Protein AF-0000000079076387 (afdb_homodimer)

Sequence (242 aa):
MEFYSLGIAVRSILLAYEWDQFALLYSNVQDKDMSCSAVRNDLQSVVNRYDDITINFVANIMEISLEYIKKVMRSVWARARIVVVCVPEDVKREFLLHVMDSGYLTDDFVYILADTDSTGFMEFYSLGIAVRSILLAYEWDQFALLYSNVQDKDMSCSAVRNDLQSVVNRYDDITINFVANIMEISLEYIKKVMRSVWARARIVVVCVPEDVKREFLLHVMDSGYLTDDFVYILADTDSTGF

Foldseek 3Di:
DPDDAPLVVVCVVCVVVVHAEEEEEEEPVVVPVCLRVLVVVSNVVSVVVDVRHDHFYYDHPHDQDLVVLLVRVVVRVVTHQEYEYYYDPVCVVSSVVSCVVSPNPDPSHHYDDDDSCRRVD/DPDDAPLVVVCVVCVVVVHAEEEEEEEPVVVPVCLRVLVVVSNVVSCVVDVRHDHFYYDHPHDQDLVVLLVRVVVR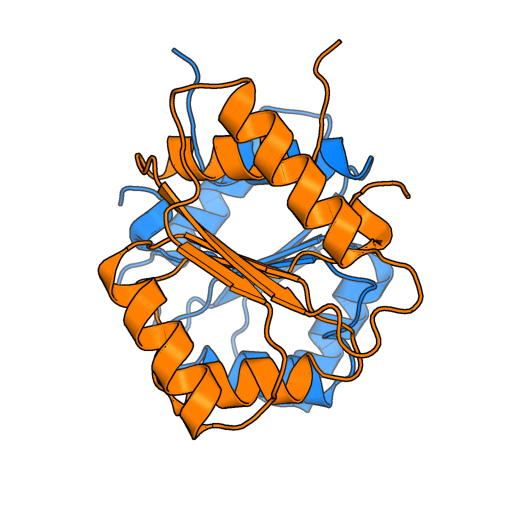VVTHQEYEYYYDPVCVVSSVVSCVVSPNPDPSHHYDDDDSCRRVD

Radius of gyration: 16.35 Å; Cα contacts (8 Å, |Δi|>4): 489; chains: 2; bounding box: 44×36×41 Å

InterPro domains:
  IPR001828 Receptor, ligand binding region [PF01094] (6-116)
  IPR028082 Periplasmic binding protein-like I [SSF53822] (4-119)

Organism: Trichostrongylus colubriformis (NCBI:txid6319)

Solvent-accessible surface area (backbone atoms only — not comparable to full-atom values): 12530 Å² total; per-residue (Å²): 129,88,77,49,31,58,28,54,14,52,50,34,36,30,51,22,54,71,43,44,43,24,26,41,42,30,19,70,60,82,33,85,77,46,33,40,59,51,49,53,50,42,38,50,50,39,35,70,71,36,87,73,41,43,78,62,40,77,46,74,48,83,66,91,41,56,71,55,44,36,55,52,48,55,54,36,64,78,53,29,43,38,37,38,34,24,56,31,56,90,48,36,62,61,48,53,51,27,39,46,74,58,66,66,66,41,57,74,30,33,40,33,42,51,23,42,59,41,73,73,100,126,90,77,51,31,61,30,52,14,51,50,34,36,29,50,23,55,73,43,46,44,26,26,41,40,32,20,69,59,83,34,85,78,47,33,39,58,51,50,52,50,42,39,51,50,38,32,72,71,40,85,71,41,41,79,62,43,76,46,74,47,82,63,90,43,56,70,54,44,35,55,53,48,54,56,37,65,78,51,30,43,37,38,40,34,23,56,31,57,91,49,38,61,63,49,53,51,28,40,48,74,58,65,65,66,41,61,74,30,31,39,33,42,50,24,44,58,42,72,72,102

Structure (mmCIF, N/CA/C/O backbone):
data_AF-0000000079076387-model_v1
#
loop_
_entity.id
_entity.type
_entity.pdbx_description
1 polymer 'Receptor ligand binding region domain-containing protein'
#
loop_
_atom_site.group_PDB
_atom_site.id
_atom_site.type_symbol
_atom_site.label_atom_id
_atom_site.label_alt_id
_atom_site.label_comp_id
_atom_site.label_asym_id
_atom_site.label_entity_id
_atom_site.label_seq_id
_atom_site.pdbx_PDB_ins_code
_atom_site.Cartn_x
_atom_site.Cartn_y
_atom_site.Cartn_z
_atom_site.occupancy
_atom_site.B_iso_or_equiv
_atom_site.auth_seq_id
_atom_site.auth_comp_id
_atom_site.auth_asym_id
_atom_site.auth_atom_id
_atom_site.pdbx_PDB_model_num
ATOM 1 N N . MET A 1 1 ? 21.406 13.375 -7.758 1 39.72 1 MET A N 1
ATOM 2 C CA . MET A 1 1 ? 20.031 13.68 -7.387 1 39.72 1 MET A CA 1
ATOM 3 C C . MET A 1 1 ? 19.25 12.398 -7.113 1 39.72 1 MET A C 1
ATOM 5 O O . MET A 1 1 ? 19.312 11.445 -7.891 1 39.72 1 MET A O 1
ATOM 9 N N . GLU A 1 2 ? 18.906 12.141 -5.91 1 52.97 2 GLU A N 1
ATOM 10 C CA . GLU A 1 2 ? 18.234 10.883 -5.586 1 52.97 2 GLU A CA 1
ATOM 11 C C . GLU A 1 2 ? 16.891 10.773 -6.305 1 52.97 2 GLU A C 1
ATOM 13 O O . GLU A 1 2 ? 16.078 11.695 -6.266 1 52.97 2 GLU A O 1
ATOM 18 N N . PHE A 1 3 ? 16.859 10.109 -7.297 1 64.75 3 PHE A N 1
ATOM 19 C CA . PHE A 1 3 ? 15.648 9.867 -8.078 1 64.75 3 PHE A CA 1
ATOM 20 C C . PHE A 1 3 ? 14.641 9.047 -7.277 1 64.75 3 PHE A C 1
ATOM 22 O O . PHE A 1 3 ? 15 8.047 -6.656 1 64.75 3 PHE A O 1
ATOM 29 N N . TYR A 1 4 ? 13.602 9.812 -7.023 1 73.62 4 TYR A N 1
ATOM 30 C CA . TYR A 1 4 ? 12.523 9.141 -6.309 1 73.62 4 TYR A CA 1
ATOM 31 C C . TYR A 1 4 ? 11.414 8.719 -7.266 1 73.62 4 TYR A C 1
ATOM 33 O O . TYR A 1 4 ? 11.031 9.477 -8.156 1 73.62 4 TYR A O 1
ATOM 41 N N . SER A 1 5 ? 11.141 7.477 -7.309 1 83.44 5 SER A N 1
ATOM 42 C CA . SER A 1 5 ? 10.016 6.906 -8.047 1 83.44 5 SER A CA 1
ATOM 43 C C . SER A 1 5 ? 9.305 5.84 -7.227 1 83.44 5 SER A C 1
ATOM 45 O O . SER A 1 5 ? 9.781 5.445 -6.16 1 83.44 5 SER A O 1
ATOM 47 N N . LEU A 1 6 ? 8.188 5.43 -7.684 1 87.56 6 LEU A N 1
ATOM 48 C CA . LEU A 1 6 ? 7.477 4.348 -7.012 1 87.56 6 LEU A CA 1
ATOM 49 C C . LEU A 1 6 ? 8.336 3.088 -6.953 1 87.56 6 LEU A C 1
ATOM 51 O O . LEU A 1 6 ? 8.367 2.402 -5.93 1 87.56 6 LEU A O 1
ATOM 55 N N . GLY A 1 7 ? 9.023 2.814 -8.055 1 90.25 7 GLY A N 1
ATOM 56 C CA . GLY A 1 7 ? 9.906 1.657 -8.078 1 90.25 7 GLY A CA 1
ATOM 57 C C . GLY A 1 7 ? 10.969 1.698 -7 1 90.25 7 GLY A C 1
ATOM 58 O O . GLY A 1 7 ? 11.234 0.691 -6.336 1 90.25 7 GLY A O 1
ATOM 59 N N . ILE A 1 8 ? 11.523 2.812 -6.812 1 87.94 8 ILE A N 1
ATOM 60 C CA . ILE A 1 8 ? 12.555 2.988 -5.797 1 87.94 8 ILE A CA 1
ATOM 61 C C . ILE A 1 8 ? 11.945 2.822 -4.406 1 87.94 8 ILE A C 1
ATOM 63 O O . ILE A 1 8 ? 12.555 2.225 -3.52 1 87.94 8 ILE A O 1
ATOM 67 N N . ALA A 1 9 ? 10.773 3.324 -4.297 1 87.12 9 ALA A N 1
ATOM 68 C CA . ALA A 1 9 ? 10.086 3.205 -3.012 1 87.12 9 ALA A CA 1
ATOM 69 C C . ALA A 1 9 ? 9.781 1.746 -2.689 1 87.12 9 ALA A C 1
ATOM 71 O O . ALA A 1 9 ? 9.977 1.299 -1.556 1 87.12 9 ALA A O 1
ATOM 72 N N . VAL A 1 10 ? 9.32 1.044 -3.625 1 90.44 10 VAL A N 1
ATOM 73 C CA . VAL A 1 10 ? 9.016 -0.373 -3.449 1 90.44 10 VAL A CA 1
ATOM 74 C C . VAL A 1 10 ? 10.289 -1.135 -3.094 1 90.44 10 VAL A C 1
ATOM 76 O O . VAL A 1 10 ? 10.289 -1.983 -2.199 1 90.44 10 VAL A O 1
ATOM 79 N N . ARG A 1 11 ? 11.359 -0.795 -3.736 1 91.75 11 ARG A N 1
ATOM 80 C CA . ARG A 1 11 ? 12.641 -1.396 -3.391 1 91.75 11 ARG A CA 1
ATOM 81 C C . ARG A 1 11 ? 12.984 -1.148 -1.925 1 91.75 11 ARG A C 1
ATOM 83 O O . ARG A 1 11 ? 13.422 -2.062 -1.221 1 91.75 11 ARG A O 1
ATOM 90 N N . SER A 1 12 ? 12.75 0.071 -1.519 1 87.25 12 SER A N 1
ATOM 91 C CA . SER A 1 12 ? 13.055 0.416 -0.134 1 87.25 12 SER A CA 1
ATOM 92 C C . SER A 1 12 ? 12.203 -0.4 0.837 1 87.25 12 SER A C 1
ATOM 94 O O . SER A 1 12 ? 12.688 -0.805 1.897 1 87.25 12 SER A O 1
ATOM 96 N N . ILE A 1 13 ? 10.977 -0.672 0.521 1 87.06 13 ILE A N 1
ATOM 97 C CA . ILE A 1 13 ? 10.094 -1.47 1.366 1 87.06 13 ILE A CA 1
ATOM 98 C C . ILE A 1 13 ? 10.594 -2.912 1.415 1 87.06 13 ILE A C 1
ATOM 100 O O . ILE A 1 13 ? 10.672 -3.514 2.488 1 87.06 13 ILE A O 1
ATOM 104 N N . LEU A 1 14 ? 10.938 -3.42 0.281 1 89 14 LEU A N 1
ATOM 105 C CA . LEU A 1 14 ? 11.453 -4.781 0.219 1 89 14 LEU A CA 1
ATOM 106 C C . LEU A 1 14 ? 12.68 -4.941 1.108 1 89 14 LEU A C 1
ATOM 108 O O . LEU A 1 14 ? 12.773 -5.895 1.884 1 89 14 LEU A O 1
ATOM 112 N N . LEU A 1 15 ? 13.484 -3.979 1.039 1 86.44 15 LEU A N 1
ATOM 113 C CA . LEU A 1 15 ? 14.719 -4.039 1.812 1 86.44 15 LEU A CA 1
ATOM 114 C C . LEU A 1 15 ? 14.438 -3.883 3.303 1 86.44 15 LEU A C 1
ATOM 116 O O . LEU A 1 15 ? 15.078 -4.531 4.133 1 86.44 15 LEU A O 1
ATOM 120 N N . ALA A 1 16 ? 13.477 -3.068 3.58 1 82.19 16 ALA A N 1
ATOM 121 C CA . ALA A 1 16 ? 13.086 -2.869 4.973 1 82.19 16 ALA A CA 1
ATOM 122 C C . AL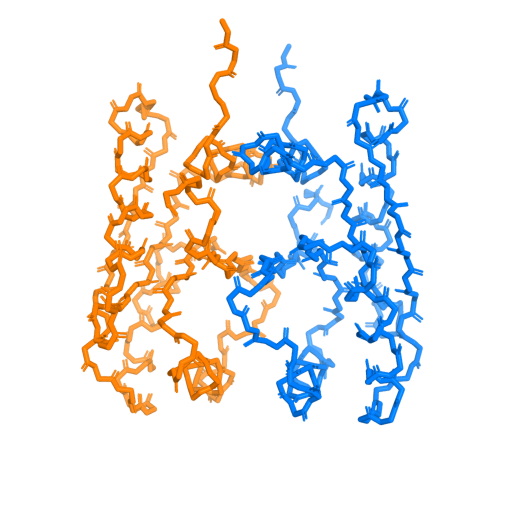A A 1 16 ? 12.57 -4.168 5.59 1 82.19 16 ALA A C 1
ATOM 124 O O . ALA A 1 16 ? 12.805 -4.434 6.773 1 82.19 16 ALA A O 1
ATOM 125 N N . TYR A 1 17 ? 11.867 -5.008 4.805 1 82.62 17 TYR A N 1
ATOM 126 C CA . TYR A 1 17 ? 11.289 -6.254 5.289 1 82.62 17 TYR A CA 1
ATOM 127 C C . TYR A 1 17 ? 12.211 -7.434 5.008 1 82.62 17 TYR A C 1
ATOM 129 O O . TYR A 1 17 ? 11.867 -8.586 5.289 1 82.62 17 TYR A O 1
ATOM 137 N N . GLU A 1 18 ? 13.344 -7.156 4.422 1 83.25 18 GLU A N 1
ATOM 138 C CA . GLU A 1 18 ? 14.359 -8.156 4.098 1 83.25 18 GLU A CA 1
ATOM 139 C C . GLU A 1 18 ? 13.844 -9.148 3.057 1 83.25 18 GLU A C 1
ATOM 141 O O . GLU A 1 18 ? 14.094 -10.352 3.156 1 83.25 18 GLU A O 1
ATOM 146 N N . TRP A 1 19 ? 12.984 -8.664 2.281 1 88.12 19 TRP A N 1
ATOM 147 C CA . TRP A 1 19 ? 12.5 -9.43 1.136 1 88.12 19 TRP A CA 1
ATOM 148 C C . TRP A 1 19 ? 13.188 -8.977 -0.148 1 88.12 19 TRP A C 1
ATOM 150 O O . TRP A 1 19 ? 13.805 -7.914 -0.187 1 88.12 19 TRP A O 1
ATOM 160 N N . ASP A 1 20 ? 13.18 -9.812 -1.125 1 92.62 20 ASP A N 1
ATOM 161 C CA . ASP A 1 20 ? 13.812 -9.43 -2.383 1 92.62 20 ASP A CA 1
ATOM 162 C C . ASP A 1 20 ? 12.875 -9.656 -3.564 1 92.62 20 ASP A C 1
ATOM 164 O O . ASP A 1 20 ? 13.25 -9.438 -4.715 1 92.62 20 ASP A O 1
ATOM 168 N N . GLN A 1 21 ? 11.719 -10.086 -3.209 1 95.25 21 GLN A N 1
ATOM 169 C CA . GLN A 1 21 ? 10.758 -10.359 -4.273 1 95.25 21 GLN A CA 1
ATOM 170 C C . GLN A 1 21 ? 9.406 -9.719 -3.971 1 95.25 21 GLN A C 1
ATOM 172 O O . GLN A 1 21 ? 9.016 -9.602 -2.809 1 95.25 21 GLN A O 1
ATOM 177 N N . PHE A 1 22 ? 8.719 -9.328 -5.023 1 96.75 22 PHE A N 1
ATOM 178 C CA . PHE A 1 22 ? 7.367 -8.812 -4.879 1 96.75 22 PHE A CA 1
ATOM 179 C C . PHE A 1 22 ? 6.516 -9.18 -6.09 1 96.75 22 PHE A C 1
ATOM 181 O O . PHE A 1 22 ? 7.027 -9.719 -7.074 1 96.75 22 PHE A O 1
ATOM 188 N N . ALA A 1 23 ? 5.223 -9.047 -5.902 1 97.81 23 ALA A N 1
ATOM 189 C CA . ALA A 1 23 ? 4.27 -9.273 -6.984 1 97.81 23 ALA A CA 1
ATOM 190 C C . ALA A 1 23 ? 3.68 -7.957 -7.48 1 97.81 23 ALA A C 1
ATOM 192 O O . ALA A 1 23 ? 3.566 -6.996 -6.715 1 97.81 23 ALA A O 1
ATOM 193 N N . LEU A 1 24 ? 3.424 -7.906 -8.758 1 97.75 24 LEU A N 1
ATOM 194 C CA . LEU A 1 24 ? 2.754 -6.77 -9.375 1 97.75 24 LEU A CA 1
ATOM 195 C C . LEU A 1 24 ? 1.442 -7.199 -10.023 1 97.75 24 LEU A C 1
ATOM 197 O O . LEU A 1 24 ? 1.437 -8.055 -10.914 1 97.75 24 LEU A O 1
ATOM 201 N N . LEU A 1 25 ? 0.345 -6.695 -9.508 1 97.56 25 LEU A N 1
ATOM 202 C CA . LEU A 1 25 ? -0.971 -6.863 -10.117 1 97.56 25 LEU A CA 1
ATOM 203 C C . LEU A 1 25 ? -1.442 -5.559 -10.75 1 97.56 25 LEU A C 1
ATOM 205 O O . LEU A 1 25 ? -1.581 -4.543 -10.07 1 97.56 25 LEU A O 1
ATOM 209 N N . TYR A 1 26 ? -1.639 -5.617 -12.062 1 95.31 26 TYR A N 1
ATOM 210 C CA . TYR A 1 26 ? -2.086 -4.406 -12.742 1 95.31 26 TYR A CA 1
ATOM 211 C C . TYR A 1 26 ? -3.178 -4.723 -13.758 1 95.31 26 TYR A C 1
ATOM 213 O O . TYR A 1 26 ? -3.408 -5.891 -14.086 1 95.31 26 TYR A O 1
ATOM 221 N N . SER A 1 27 ? -3.943 -3.715 -14.062 1 93.12 27 SER A N 1
ATOM 222 C CA . SER A 1 27 ? -4.977 -3.91 -15.07 1 93.12 27 SER A CA 1
ATOM 223 C C . SER A 1 27 ? -4.938 -2.809 -16.125 1 93.12 27 SER A C 1
ATOM 225 O O . SER A 1 27 ? -4.969 -1.622 -15.789 1 93.12 27 SER A O 1
ATOM 227 N N . ASN A 1 28 ? -4.926 -3.238 -17.312 1 88.38 28 ASN A N 1
ATOM 228 C CA . ASN A 1 28 ? -5.027 -2.283 -18.406 1 88.38 28 ASN A CA 1
ATOM 229 C C . ASN A 1 28 ? -6.477 -2.082 -18.844 1 88.38 28 ASN A C 1
ATOM 231 O O . ASN A 1 28 ? -6.766 -1.229 -19.688 1 88.38 28 ASN A O 1
ATOM 235 N N . VAL A 1 29 ? -7.281 -2.889 -18.188 1 82.81 29 VAL A N 1
ATOM 236 C CA . VAL A 1 29 ? -8.703 -2.77 -18.516 1 82.81 29 VAL A CA 1
ATOM 237 C C . VAL A 1 29 ? -9.234 -1.428 -18.031 1 82.81 29 VAL A C 1
ATOM 239 O O . VAL A 1 29 ? -9.078 -1.085 -16.859 1 82.81 29 VAL A O 1
ATOM 242 N N . GLN A 1 30 ? -9.719 -0.61 -18.938 1 80.56 30 GLN A N 1
ATOM 243 C CA . GLN A 1 30 ? -10.297 0.693 -18.625 1 80.56 30 GLN A CA 1
ATOM 244 C C . GLN A 1 30 ? -9.234 1.679 -18.172 1 80.56 30 GLN A C 1
ATOM 246 O O . GLN A 1 30 ? -9.539 2.658 -17.484 1 80.56 30 GLN A O 1
ATOM 251 N N . ASP A 1 31 ? -7.957 1.248 -18.438 1 82.62 31 ASP A N 1
ATOM 252 C CA . ASP A 1 31 ? -6.84 2.123 -18.094 1 82.62 31 ASP A CA 1
ATOM 253 C C . ASP A 1 31 ? -6.652 3.207 -19.156 1 82.62 31 ASP A C 1
ATOM 255 O O . ASP A 1 31 ? -5.68 3.186 -19.906 1 82.62 31 ASP A O 1
ATOM 259 N N . LYS A 1 32 ? -7.484 4.234 -19.156 1 78.06 32 LYS A N 1
ATOM 260 C CA . LYS A 1 32 ? -7.551 5.246 -20.203 1 78.06 32 LYS A CA 1
ATOM 261 C C . LYS A 1 32 ? -6.297 6.113 -20.219 1 78.06 32 LYS A C 1
ATOM 263 O O . LYS A 1 32 ? -5.84 6.543 -21.281 1 78.06 32 LYS A O 1
ATOM 268 N N . ASP A 1 33 ? -5.688 6.234 -19.109 1 77.75 33 ASP A N 1
ATOM 269 C CA . ASP A 1 33 ? -4.559 7.156 -19.016 1 77.75 33 ASP A CA 1
ATOM 270 C C . ASP A 1 33 ? -3.232 6.398 -19.016 1 77.75 33 ASP A C 1
ATOM 272 O O . ASP A 1 33 ? -2.168 7.004 -18.859 1 77.75 33 ASP A O 1
ATOM 276 N N . MET A 1 34 ? -3.322 5.035 -19.188 1 82.88 34 MET A N 1
ATOM 277 C CA . MET A 1 34 ? -2.137 4.184 -19.234 1 82.88 34 MET A CA 1
ATOM 278 C C . MET A 1 34 ? -1.296 4.348 -17.969 1 82.88 34 MET A C 1
ATOM 280 O O . MET A 1 34 ? -0.07 4.23 -18.016 1 82.88 34 MET A O 1
ATOM 284 N N . SER A 1 35 ? -1.986 4.711 -16.953 1 85.06 35 SER A N 1
ATOM 285 C CA . SER A 1 35 ? -1.303 4.961 -15.695 1 85.06 35 SER A CA 1
ATOM 286 C C . SER A 1 35 ? -0.679 3.686 -15.141 1 85.06 35 SER A C 1
ATOM 288 O O . SER A 1 35 ? 0.42 3.717 -14.586 1 85.06 35 SER A O 1
ATOM 290 N N . CYS A 1 36 ? -1.259 2.615 -15.352 1 91.12 36 CYS A N 1
ATOM 291 C CA . CYS A 1 36 ? -0.744 1.371 -14.797 1 91.12 36 CYS A CA 1
ATOM 292 C C . CYS A 1 36 ? 0.42 0.84 -15.617 1 91.12 36 CYS A C 1
ATOM 294 O O . CYS A 1 36 ? 1.326 0.198 -15.086 1 91.12 36 CYS A O 1
ATOM 296 N N . SER A 1 37 ? 0.386 1.163 -16.906 1 90.06 37 SER A N 1
ATOM 297 C CA . SER A 1 37 ? 1.538 0.815 -17.734 1 90.06 37 SER A CA 1
ATOM 298 C C . SER A 1 37 ? 2.787 1.564 -17.281 1 90.06 37 SER A C 1
ATOM 300 O O . SER A 1 37 ? 3.883 0.998 -17.25 1 90.06 37 SER A O 1
ATOM 302 N N . ALA A 1 38 ? 2.549 2.777 -16.922 1 89.5 38 ALA A N 1
ATOM 303 C CA . ALA A 1 38 ? 3.666 3.582 -16.438 1 89.5 38 ALA A CA 1
ATOM 304 C C . ALA A 1 38 ? 4.215 3.018 -15.125 1 89.5 38 ALA A C 1
ATOM 306 O O . ALA A 1 38 ? 5.434 2.949 -14.938 1 89.5 38 ALA A O 1
ATOM 307 N N . VAL A 1 39 ? 3.33 2.586 -14.289 1 90.69 39 VAL A N 1
ATOM 308 C CA . VAL A 1 39 ? 3.721 1.992 -13.008 1 90.69 39 VAL A CA 1
ATOM 309 C C . VAL A 1 39 ? 4.52 0.713 -13.258 1 90.69 39 VAL A C 1
ATOM 311 O O . VAL A 1 39 ? 5.59 0.521 -12.68 1 90.69 39 VAL A O 1
ATOM 314 N N . ARG A 1 40 ? 3.988 -0.107 -14.086 1 92.75 40 ARG A N 1
ATOM 315 C CA . ARG A 1 40 ? 4.656 -1.358 -14.43 1 92.75 40 ARG A CA 1
ATOM 316 C C . ARG A 1 40 ? 6.062 -1.101 -14.953 1 92.75 40 ARG A C 1
ATOM 318 O O . ARG A 1 40 ? 7.02 -1.749 -14.531 1 92.75 40 ARG A O 1
ATOM 325 N N . ASN A 1 41 ? 6.227 -0.105 -15.852 1 92.31 41 ASN A N 1
ATOM 326 C CA . ASN A 1 41 ? 7.523 0.229 -16.438 1 92.31 41 ASN A CA 1
ATOM 327 C C . ASN A 1 41 ? 8.492 0.76 -15.383 1 92.31 41 ASN A C 1
ATOM 329 O O . ASN A 1 41 ? 9.68 0.44 -15.414 1 92.31 41 ASN A O 1
ATOM 333 N N . ASP A 1 42 ? 8 1.52 -14.523 1 91.56 42 ASP A N 1
ATOM 334 C CA . ASP A 1 42 ? 8.82 2.07 -13.453 1 91.56 42 ASP A CA 1
ATOM 335 C C . ASP A 1 42 ? 9.375 0.961 -12.562 1 91.56 42 ASP A C 1
ATOM 337 O O . ASP A 1 42 ? 10.57 0.929 -12.273 1 91.56 42 ASP A O 1
ATOM 341 N N . LEU A 1 43 ? 8.516 0.053 -12.195 1 93.88 43 LEU A N 1
ATOM 342 C CA . LEU A 1 43 ? 8.93 -1.056 -11.344 1 93.88 43 LEU A CA 1
ATOM 343 C C . LEU A 1 43 ? 9.93 -1.951 -12.062 1 93.88 43 LEU A C 1
ATOM 345 O O . LEU A 1 43 ? 10.945 -2.346 -11.477 1 93.88 43 LEU A O 1
ATOM 349 N N . GLN A 1 44 ? 9.68 -2.166 -13.328 1 94.62 44 GLN A N 1
ATOM 350 C CA . GLN A 1 44 ? 10.578 -3.002 -14.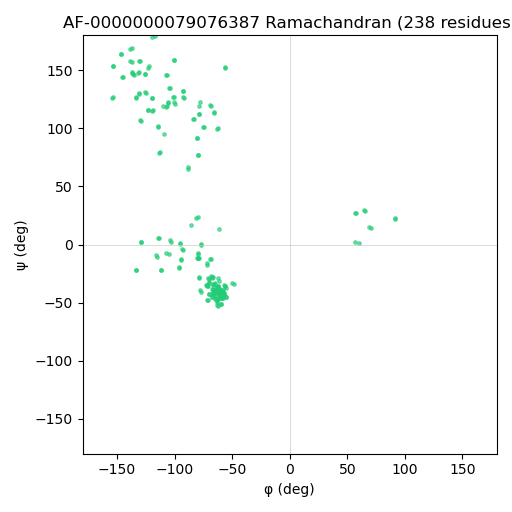117 1 94.62 44 GLN A CA 1
ATOM 351 C C . GLN A 1 44 ? 11.945 -2.346 -14.273 1 94.62 44 GLN A C 1
ATOM 353 O O . GLN A 1 44 ? 12.977 -3.021 -14.211 1 94.62 44 GLN A O 1
ATOM 358 N N . SER A 1 45 ? 11.969 -1.053 -14.469 1 94.12 45 SER A N 1
ATOM 359 C CA . SER A 1 45 ? 13.219 -0.322 -14.625 1 94.12 45 SER A CA 1
ATOM 360 C C . SER A 1 45 ? 14.086 -0.423 -13.375 1 94.12 45 SER A C 1
ATOM 362 O O . SER A 1 45 ? 15.305 -0.55 -13.461 1 94.12 45 SER A O 1
ATOM 364 N N . VAL A 1 46 ? 13.492 -0.35 -12.227 1 92.69 46 VAL A N 1
ATOM 365 C CA . VAL A 1 46 ? 14.227 -0.405 -10.969 1 92.69 46 VAL A CA 1
ATOM 366 C C . VAL A 1 46 ? 14.781 -1.812 -10.758 1 92.69 46 VAL A C 1
ATOM 368 O O . VAL A 1 46 ? 15.914 -1.976 -10.312 1 92.69 46 VAL A O 1
ATOM 371 N N . VAL A 1 47 ? 14.016 -2.854 -11.031 1 94.31 47 VAL A N 1
ATOM 372 C CA . VAL A 1 47 ? 14.469 -4.238 -10.922 1 94.31 47 VAL A CA 1
ATOM 373 C C . VAL A 1 47 ? 15.68 -4.465 -11.82 1 94.31 47 VAL A C 1
ATOM 375 O O . VAL A 1 47 ? 16.625 -5.137 -11.43 1 94.31 47 VAL A O 1
ATOM 378 N N . ASN A 1 48 ? 15.57 -3.828 -13 1 94.12 48 ASN A N 1
ATOM 379 C CA . ASN A 1 48 ? 16.672 -3.965 -13.945 1 94.12 48 ASN A CA 1
ATOM 380 C C . ASN A 1 48 ? 17.922 -3.215 -13.477 1 94.12 48 ASN A C 1
ATOM 382 O O . ASN A 1 48 ? 19.047 -3.648 -13.734 1 94.12 48 ASN A O 1
ATOM 386 N N . ARG A 1 49 ? 17.609 -2.139 -12.797 1 93.88 49 ARG A N 1
ATOM 387 C CA . ARG A 1 49 ? 18.703 -1.269 -12.375 1 93.88 49 ARG A CA 1
ATOM 388 C C . ARG A 1 49 ? 19.422 -1.84 -11.156 1 93.88 49 ARG A C 1
ATOM 390 O O . ARG A 1 49 ? 20.641 -1.746 -11.055 1 93.88 49 ARG A O 1
ATOM 397 N N . TYR A 1 50 ? 18.438 -2.369 -10.344 1 88.5 50 TYR A N 1
ATOM 398 C CA . TYR A 1 50 ? 19 -2.922 -9.109 1 88.5 50 TYR A CA 1
ATOM 399 C C . TYR A 1 50 ? 18.906 -4.441 -9.109 1 88.5 50 TYR A C 1
ATOM 401 O O . TYR A 1 50 ? 17.922 -5.016 -9.586 1 88.5 50 TYR A O 1
ATOM 409 N N . ASP A 1 51 ? 19.812 -5.246 -9.047 1 88.5 51 ASP A N 1
ATOM 410 C CA . ASP A 1 51 ? 19.875 -6.703 -9.133 1 88.5 51 ASP A CA 1
ATOM 411 C C . ASP A 1 51 ? 19.625 -7.344 -7.773 1 88.5 51 ASP A C 1
ATOM 413 O O . ASP A 1 51 ? 19.812 -8.547 -7.605 1 88.5 51 ASP A O 1
ATOM 417 N N . ASP A 1 52 ? 19.047 -6.512 -6.855 1 93 52 ASP A N 1
ATOM 418 C CA . ASP A 1 52 ? 18.875 -7.07 -5.52 1 93 52 ASP A CA 1
ATOM 419 C C . ASP A 1 52 ? 17.406 -7.375 -5.238 1 93 52 ASP A C 1
ATOM 421 O O . ASP A 1 52 ? 17.078 -7.957 -4.203 1 93 52 ASP A O 1
ATOM 425 N N . ILE A 1 53 ? 16.5 -6.945 -6.172 1 94.12 53 ILE A N 1
ATOM 426 C CA . ILE A 1 53 ? 15.078 -7.27 -6.062 1 94.12 53 ILE A CA 1
ATOM 427 C C . ILE A 1 53 ? 14.57 -7.809 -7.398 1 94.12 53 ILE A C 1
ATOM 429 O O . ILE A 1 53 ? 15.195 -7.594 -8.438 1 94.12 53 ILE A O 1
ATOM 433 N N . THR A 1 54 ? 13.469 -8.547 -7.359 1 96.38 54 THR A N 1
ATOM 434 C CA . THR A 1 54 ? 12.867 -9.102 -8.57 1 96.38 54 THR A CA 1
ATOM 435 C C . THR A 1 54 ? 11.352 -9.133 -8.453 1 96.38 54 THR A C 1
ATOM 437 O O . THR A 1 54 ? 10.812 -9.289 -7.352 1 96.38 54 THR A O 1
ATOM 440 N N . ILE A 1 55 ? 10.727 -8.883 -9.602 1 97.06 55 ILE A N 1
ATOM 441 C CA . ILE A 1 55 ? 9.297 -9.164 -9.68 1 97.06 55 ILE A CA 1
ATOM 442 C C . ILE A 1 55 ? 9.07 -10.656 -9.891 1 97.06 55 ILE A C 1
ATOM 444 O O . ILE A 1 55 ? 9.367 -11.195 -10.953 1 97.06 55 ILE A O 1
ATOM 448 N N . ASN A 1 56 ? 8.523 -11.281 -8.898 1 97.31 56 ASN A N 1
ATOM 449 C CA . ASN A 1 56 ? 8.438 -12.734 -8.945 1 97.31 56 ASN A CA 1
ATOM 450 C C . ASN A 1 56 ? 7.09 -13.195 -9.492 1 97.31 56 ASN A C 1
ATOM 452 O O . ASN A 1 56 ? 6.906 -14.375 -9.781 1 97.31 56 ASN A O 1
ATOM 456 N N . PHE A 1 57 ? 6.184 -12.375 -9.602 1 98 57 PHE A N 1
ATOM 457 C CA . PHE A 1 57 ? 4.887 -12.672 -10.203 1 98 57 PHE A CA 1
ATOM 458 C C . PHE A 1 57 ? 4.25 -11.398 -10.758 1 98 57 PHE A C 1
ATOM 460 O O . PHE A 1 57 ? 4.188 -10.383 -10.062 1 98 57 PHE A O 1
ATOM 467 N N . VAL A 1 58 ? 3.883 -11.406 -11.961 1 97.44 58 VAL A N 1
ATOM 468 C CA . VAL A 1 58 ? 3.182 -10.305 -12.602 1 97.44 58 VAL A CA 1
ATOM 469 C C . VAL A 1 58 ? 1.88 -10.805 -13.227 1 97.44 58 VAL A C 1
ATOM 471 O O . VAL A 1 58 ? 1.865 -11.844 -13.898 1 97.44 58 VAL A O 1
ATOM 474 N N . ALA A 1 59 ? 0.778 -10.125 -12.961 1 97.06 59 ALA A N 1
ATOM 475 C CA . ALA A 1 59 ? -0.485 -10.477 -13.609 1 97.06 59 ALA A CA 1
ATOM 476 C C . ALA A 1 59 ? -1.192 -9.234 -14.141 1 97.06 59 ALA A C 1
ATOM 478 O O . ALA A 1 59 ? -1.331 -8.234 -13.43 1 97.06 59 ALA A O 1
ATOM 479 N N . ASN A 1 60 ? -1.507 -9.297 -15.383 1 95.31 60 ASN A N 1
ATOM 480 C CA . ASN A 1 60 ? -2.459 -8.352 -15.961 1 95.31 60 ASN A CA 1
ATOM 481 C C . ASN A 1 60 ? -3.9 -8.797 -15.719 1 95.31 60 ASN A C 1
ATOM 483 O O . ASN A 1 60 ? -4.383 -9.734 -16.359 1 95.31 60 ASN A O 1
ATOM 487 N N . ILE A 1 61 ? -4.582 -8.133 -14.875 1 94.88 61 ILE A N 1
ATOM 488 C CA . ILE A 1 61 ? -5.945 -8.5 -14.5 1 94.88 61 ILE A CA 1
ATOM 489 C C . ILE A 1 61 ? -6.91 -8.117 -15.617 1 94.88 61 ILE A C 1
ATOM 491 O O . ILE A 1 61 ? -7.316 -6.961 -15.727 1 94.88 61 ILE A O 1
ATOM 495 N N . MET A 1 62 ? -7.277 -9.055 -16.359 1 91.19 62 MET A N 1
ATOM 496 C CA . MET A 1 62 ? -8.102 -8.812 -17.531 1 91.19 62 MET A CA 1
ATOM 497 C C . MET A 1 62 ? -9.578 -9.031 -17.219 1 91.19 62 MET A C 1
ATOM 499 O O . MET A 1 62 ? -10.445 -8.602 -17.984 1 91.19 62 MET A O 1
ATOM 503 N N . GLU A 1 63 ? -9.812 -9.75 -16.141 1 90.06 63 GLU A N 1
ATOM 504 C CA . GLU A 1 63 ? -11.172 -10 -15.672 1 90.06 63 GLU A CA 1
ATOM 505 C C . GLU A 1 63 ? -11.273 -9.836 -14.156 1 90.06 63 GLU A C 1
ATOM 507 O O . GLU A 1 63 ? -10.328 -10.156 -13.43 1 90.06 63 GLU A O 1
ATOM 512 N N . ILE A 1 64 ? -12.484 -9.352 -13.805 1 91.06 64 ILE A N 1
ATOM 513 C CA . ILE A 1 64 ? -12.688 -9.172 -12.375 1 91.06 64 ILE A CA 1
ATOM 514 C C . ILE A 1 64 ? -13.75 -10.141 -11.883 1 91.06 64 ILE A C 1
ATOM 516 O O . ILE A 1 64 ? -14.938 -9.797 -11.805 1 91.06 64 ILE A O 1
ATOM 520 N N . SER A 1 65 ? -13.453 -11.297 -11.695 1 95 65 SER A N 1
ATOM 521 C CA . SER A 1 65 ? -14.297 -12.297 -11.055 1 95 65 SER A CA 1
ATOM 522 C C . SER A 1 65 ? -13.609 -12.906 -9.836 1 95 65 SER A C 1
ATOM 524 O O . SER A 1 65 ? -12.383 -12.953 -9.766 1 95 65 SER A O 1
ATOM 526 N N . LEU A 1 66 ? -14.398 -13.352 -8.938 1 96.38 66 LEU A N 1
ATOM 527 C CA . LEU A 1 66 ? -13.875 -13.953 -7.715 1 96.38 66 LEU A CA 1
ATOM 528 C C . LEU A 1 66 ? -12.969 -15.133 -8.039 1 96.38 66 LEU A C 1
ATOM 530 O O . LEU A 1 66 ? -11.883 -15.273 -7.465 1 96.38 66 LEU A O 1
ATOM 534 N N . GLU A 1 67 ? -13.398 -15.984 -8.977 1 96.75 67 GLU A N 1
ATOM 535 C CA . GLU A 1 67 ? -12.641 -17.172 -9.344 1 96.75 67 GLU A CA 1
ATOM 536 C C . GLU A 1 67 ? -11.273 -16.797 -9.922 1 96.75 67 GLU A C 1
ATOM 538 O O . GLU A 1 67 ? -10.258 -17.391 -9.555 1 96.75 67 GLU A O 1
ATOM 543 N N . TYR A 1 68 ? -11.25 -15.836 -10.711 1 96.44 68 TYR A N 1
ATOM 544 C CA . TYR A 1 68 ? -10.008 -15.422 -11.344 1 96.44 68 TYR A CA 1
ATOM 545 C C . TYR A 1 68 ? -9.07 -14.773 -10.336 1 96.44 68 TYR A C 1
ATOM 547 O O . TYR A 1 68 ? -7.875 -15.086 -10.289 1 96.44 68 TYR A O 1
ATOM 555 N N . ILE A 1 69 ? -9.555 -13.875 -9.555 1 96.94 69 ILE A N 1
ATOM 556 C CA . ILE A 1 69 ? -8.742 -13.18 -8.562 1 96.94 69 ILE A CA 1
ATOM 557 C C . ILE A 1 69 ? -8.172 -14.195 -7.562 1 96.94 69 ILE A C 1
ATOM 559 O O . ILE A 1 69 ? -7.012 -14.094 -7.16 1 96.94 69 ILE A O 1
ATOM 563 N N . LYS A 1 70 ? -9 -15.172 -7.203 1 97.44 70 LYS A N 1
ATOM 564 C CA . LYS A 1 70 ? -8.516 -16.219 -6.309 1 97.44 70 LYS A CA 1
ATOM 565 C C . LYS A 1 70 ? -7.328 -16.969 -6.922 1 97.44 70 LYS A C 1
ATOM 567 O O . LYS A 1 70 ? -6.348 -17.25 -6.23 1 97.44 70 LYS A O 1
ATOM 572 N N . LYS A 1 71 ? -7.473 -17.312 -8.148 1 97.31 71 LYS A N 1
ATOM 573 C CA . LYS A 1 71 ? -6.383 -17.984 -8.852 1 97.31 71 LYS A CA 1
ATOM 574 C C . LYS A 1 71 ? -5.117 -17.141 -8.859 1 97.31 71 LYS A C 1
ATOM 576 O O . LYS A 1 71 ? -4.023 -17.641 -8.609 1 97.31 71 LYS A O 1
ATOM 581 N N . VAL A 1 72 ? -5.266 -15.852 -9.164 1 97.5 72 VAL A N 1
ATOM 582 C CA . VAL A 1 72 ? -4.141 -14.922 -9.195 1 97.5 72 VAL A CA 1
ATOM 583 C C . VAL A 1 72 ? -3.498 -14.844 -7.816 1 97.5 72 VAL A C 1
ATOM 585 O O . VAL A 1 72 ? -2.275 -14.953 -7.684 1 97.5 72 VAL A O 1
ATOM 588 N N . MET A 1 73 ? -4.348 -14.727 -6.742 1 97.31 73 MET A N 1
ATOM 589 C CA . MET A 1 73 ? -3.836 -14.531 -5.387 1 97.31 73 MET A CA 1
ATOM 590 C C . MET A 1 73 ? -3.154 -15.797 -4.875 1 97.31 73 MET A C 1
ATOM 592 O O . MET A 1 73 ? -2.201 -15.719 -4.098 1 97.31 73 MET A O 1
ATOM 596 N N . ARG A 1 74 ? -3.58 -16.938 -5.316 1 97.44 74 ARG A N 1
ATOM 597 C CA . ARG A 1 74 ? -2.877 -18.172 -4.988 1 97.44 74 ARG A CA 1
ATOM 598 C C . ARG A 1 74 ? -1.453 -18.156 -5.527 1 97.44 74 ARG A C 1
ATOM 600 O O . ARG A 1 74 ? -0.521 -18.594 -4.855 1 97.44 74 ARG A O 1
ATOM 607 N N . SER A 1 75 ? -1.32 -17.656 -6.715 1 97.38 75 SER A N 1
ATOM 608 C CA . SER A 1 75 ? 0.011 -17.547 -7.305 1 97.38 75 SER A CA 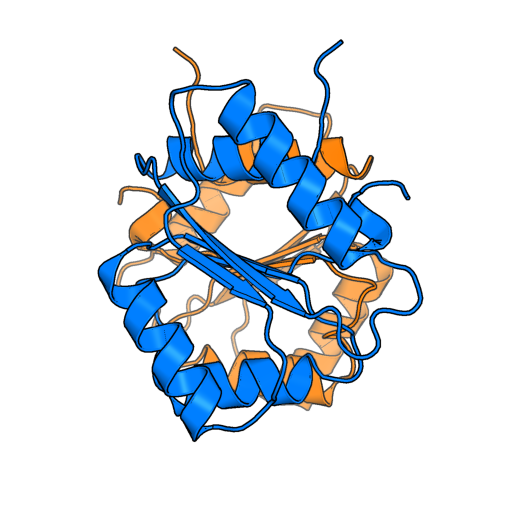1
ATOM 609 C C . SER A 1 75 ? 0.867 -16.547 -6.539 1 97.38 75 SER A C 1
ATOM 611 O O . SER A 1 75 ? 2.064 -16.766 -6.344 1 97.38 75 SER A O 1
ATOM 613 N N . VAL A 1 76 ? 0.277 -15.414 -6.148 1 97.12 76 VAL A N 1
ATOM 614 C CA . VAL A 1 76 ? 0.982 -14.414 -5.355 1 97.12 76 VAL A CA 1
ATOM 615 C C . VAL A 1 76 ? 1.445 -15.031 -4.039 1 97.12 76 VAL A C 1
ATOM 617 O O . VAL A 1 76 ? 2.596 -14.852 -3.633 1 97.12 76 VAL A O 1
ATOM 620 N N . TRP A 1 77 ? 0.601 -15.742 -3.414 1 95.06 77 TRP A N 1
ATOM 621 C CA . TRP A 1 77 ? 0.849 -16.328 -2.104 1 95.06 77 TRP A CA 1
ATOM 622 C C . TRP A 1 77 ? 2.104 -17.203 -2.125 1 95.06 77 TRP A C 1
ATOM 624 O O . TRP A 1 77 ? 2.861 -17.234 -1.152 1 95.06 77 TRP A O 1
ATOM 634 N N . ALA A 1 78 ? 2.354 -17.875 -3.16 1 95.5 78 ALA A N 1
ATOM 635 C CA . ALA A 1 78 ? 3.479 -18.797 -3.277 1 95.5 78 ALA A CA 1
ATOM 636 C C . ALA A 1 78 ? 4.773 -18.047 -3.566 1 95.5 78 ALA A C 1
ATOM 638 O O . ALA A 1 78 ? 5.867 -18.594 -3.41 1 95.5 78 ALA A O 1
ATOM 639 N N . ARG A 1 79 ? 4.633 -16.703 -3.834 1 95.25 79 ARG A N 1
ATOM 640 C CA . ARG A 1 79 ? 5.809 -16.141 -4.488 1 95.25 79 ARG A CA 1
ATOM 641 C C . ARG A 1 79 ? 6.219 -14.82 -3.844 1 95.25 79 ARG A C 1
ATOM 643 O O . ARG A 1 79 ? 7.367 -14.391 -3.969 1 95.25 79 ARG A O 1
ATOM 650 N N . ALA A 1 80 ? 5.281 -14.195 -3.188 1 94.5 80 ALA A N 1
ATOM 651 C CA . ALA A 1 80 ? 5.613 -12.852 -2.713 1 94.5 80 ALA A CA 1
ATOM 652 C C . ALA A 1 80 ? 4.797 -12.484 -1.477 1 94.5 80 ALA A C 1
ATOM 654 O O . ALA A 1 80 ? 3.725 -13.055 -1.247 1 94.5 80 ALA A O 1
ATOM 655 N N . ARG A 1 81 ? 5.34 -11.625 -0.683 1 91.62 81 ARG A N 1
ATOM 656 C CA . ARG A 1 81 ? 4.633 -11.125 0.493 1 91.62 81 ARG A CA 1
ATOM 657 C C . ARG A 1 81 ? 4.273 -9.656 0.333 1 91.62 81 ARG A C 1
ATOM 659 O O . ARG A 1 81 ? 3.43 -9.133 1.067 1 91.62 81 ARG A O 1
ATOM 666 N N . ILE A 1 82 ? 4.984 -8.922 -0.556 1 93.31 82 ILE A N 1
ATOM 667 C CA . ILE A 1 82 ? 4.652 -7.551 -0.933 1 93.31 82 ILE A CA 1
ATOM 668 C C . ILE A 1 82 ? 3.941 -7.543 -2.283 1 93.31 82 ILE A C 1
ATOM 670 O O . ILE A 1 82 ? 4.414 -8.156 -3.244 1 93.31 82 ILE A O 1
ATOM 674 N N . VAL A 1 83 ? 2.773 -6.898 -2.314 1 95.88 83 VAL A N 1
ATOM 675 C CA . VAL A 1 83 ? 1.968 -6.859 -3.529 1 95.88 83 VAL A CA 1
ATOM 676 C C . VAL A 1 83 ? 1.703 -5.41 -3.93 1 95.88 83 VAL A C 1
ATOM 678 O O . VAL A 1 83 ? 1.072 -4.656 -3.182 1 95.88 83 VAL A O 1
ATOM 681 N N . VAL A 1 84 ? 2.227 -5.039 -5.082 1 95.75 84 VAL A N 1
ATOM 682 C CA . VAL A 1 84 ? 1.896 -3.74 -5.66 1 95.75 84 VAL A CA 1
ATOM 683 C C . VAL A 1 84 ? 0.71 -3.885 -6.609 1 95.75 84 VAL A C 1
ATOM 685 O O . VAL A 1 84 ? 0.701 -4.766 -7.473 1 95.75 84 VAL A O 1
ATOM 688 N N . VAL A 1 85 ? -0.295 -3.08 -6.379 1 96 85 VAL A N 1
ATOM 689 C CA . VAL A 1 85 ? -1.526 -3.174 -7.156 1 96 85 VAL A CA 1
ATOM 690 C C . VAL A 1 85 ? -1.784 -1.853 -7.879 1 96 85 VAL A C 1
ATOM 692 O O . VAL A 1 85 ? -1.745 -0.785 -7.266 1 96 85 VAL A O 1
ATOM 695 N N . CYS A 1 86 ? -1.959 -1.969 -9.133 1 94.38 86 CYS A N 1
ATOM 696 C CA . CYS A 1 86 ? -2.424 -0.841 -9.938 1 94.38 86 CYS A CA 1
ATOM 697 C C . CYS A 1 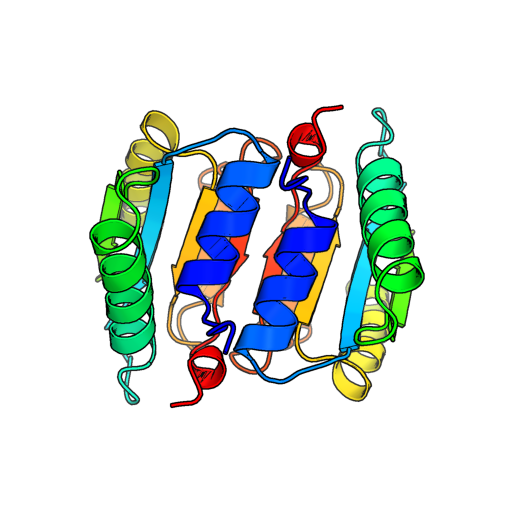86 ? -3.611 -1.241 -10.805 1 94.38 86 CYS A C 1
ATOM 699 O O . CYS A 1 86 ? -3.451 -1.975 -11.781 1 94.38 86 CYS A O 1
ATOM 701 N N . VAL A 1 87 ? -4.781 -0.763 -10.406 1 93 87 VAL A N 1
ATOM 702 C CA . VAL A 1 87 ? -5.996 -1.021 -11.172 1 93 87 VAL A CA 1
ATOM 703 C C . VAL A 1 87 ? -6.824 0.26 -11.273 1 93 87 VAL A C 1
ATOM 705 O O . VAL A 1 87 ? -6.758 1.122 -10.398 1 93 87 VAL A O 1
ATOM 708 N N . PRO A 1 88 ? -7.539 0.355 -12.445 1 89.38 88 PRO A N 1
ATOM 709 C CA . PRO A 1 88 ? -8.375 1.548 -12.578 1 89.38 88 PRO A CA 1
ATOM 710 C C . PRO A 1 88 ? -9.375 1.695 -11.43 1 89.38 88 PRO A C 1
ATOM 712 O O . PRO A 1 88 ? -9.828 0.695 -10.867 1 89.38 88 PRO A O 1
ATOM 715 N N . GLU A 1 89 ? -9.727 2.969 -11.188 1 87.44 89 GLU A N 1
ATOM 716 C CA . GLU A 1 89 ? -10.617 3.305 -10.086 1 87.44 89 GLU A CA 1
ATOM 717 C C . GLU A 1 89 ? -11.945 2.559 -10.195 1 87.44 89 GLU A C 1
ATOM 719 O O . GLU A 1 89 ? -12.508 2.131 -9.188 1 87.44 89 GLU A O 1
ATOM 724 N N . ASP A 1 90 ? -12.445 2.338 -11.406 1 86.69 90 ASP A N 1
ATOM 725 C CA . ASP A 1 90 ? -13.766 1.768 -11.648 1 86.69 90 ASP A CA 1
ATOM 726 C C . ASP A 1 90 ? -13.797 0.284 -11.289 1 86.69 90 ASP A C 1
ATOM 728 O O . ASP A 1 90 ? -14.867 -0.286 -11.07 1 86.69 90 ASP A O 1
ATOM 732 N N . VAL A 1 91 ? -12.656 -0.319 -11.18 1 88.94 91 VAL A N 1
ATOM 733 C CA . VAL A 1 91 ? -12.648 -1.753 -10.906 1 88.94 91 VAL A CA 1
ATOM 734 C C . VAL A 1 91 ? -12 -2.021 -9.555 1 88.94 91 VAL A C 1
ATOM 736 O O . VAL A 1 91 ? -12.078 -3.135 -9.031 1 88.94 91 VAL A O 1
ATOM 739 N N . LYS A 1 92 ? -11.414 -1.02 -8.961 1 91.69 92 LYS A N 1
ATOM 740 C CA . LYS A 1 92 ? -10.617 -1.147 -7.746 1 91.69 92 LYS A CA 1
ATOM 741 C C . LYS A 1 92 ? -11.438 -1.748 -6.609 1 91.69 92 LYS A C 1
ATOM 743 O O . LYS A 1 92 ? -10.984 -2.68 -5.938 1 91.69 92 LYS A O 1
ATOM 748 N N . ARG A 1 93 ? -12.688 -1.271 -6.5 1 90.88 93 ARG A N 1
ATOM 749 C CA . ARG A 1 93 ? -13.539 -1.748 -5.418 1 90.88 93 ARG A CA 1
ATOM 750 C C . ARG A 1 93 ? -13.797 -3.246 -5.543 1 90.88 93 ARG A C 1
ATOM 752 O O . ARG A 1 93 ? -13.609 -3.998 -4.586 1 90.88 93 ARG A O 1
ATOM 759 N N . GLU A 1 94 ? -14.258 -3.623 -6.719 1 93.31 94 GLU A N 1
ATOM 760 C CA . GLU A 1 94 ? -14.562 -5.035 -6.93 1 93.31 94 GLU A CA 1
ATOM 761 C C . GLU A 1 94 ? -13.312 -5.895 -6.785 1 93.31 94 GLU A C 1
ATOM 763 O O . GLU A 1 94 ? -13.367 -6.992 -6.223 1 93.31 94 GLU A O 1
ATOM 768 N N . PHE A 1 95 ? -12.203 -5.426 -7.215 1 94.31 95 PHE A N 1
ATOM 769 C CA . PHE A 1 95 ? -10.938 -6.141 -7.094 1 94.31 95 PHE A CA 1
ATOM 770 C C . PHE A 1 95 ? -10.609 -6.414 -5.633 1 94.31 95 PHE A C 1
ATOM 772 O O . PHE A 1 95 ? -10.359 -7.559 -5.25 1 94.31 95 PHE A O 1
ATOM 779 N N . LEU A 1 96 ? -10.656 -5.352 -4.816 1 94.19 96 LEU A N 1
ATOM 780 C CA . LEU A 1 96 ? -10.281 -5.488 -3.414 1 94.19 96 LEU A CA 1
ATOM 781 C C . LEU A 1 96 ? -11.281 -6.375 -2.674 1 94.19 96 LEU A C 1
ATOM 783 O O . LEU A 1 96 ? -10.898 -7.148 -1.793 1 94.19 96 LEU A O 1
ATOM 787 N N . LEU A 1 97 ? -12.57 -6.285 -3.066 1 94.88 97 LEU A N 1
ATOM 788 C CA . LEU A 1 97 ? -13.578 -7.164 -2.477 1 94.88 97 LEU A CA 1
ATOM 789 C C . LEU A 1 97 ? -13.25 -8.625 -2.766 1 94.88 97 LEU A C 1
ATOM 791 O O . LEU A 1 97 ? -13.375 -9.484 -1.884 1 94.88 97 LEU A O 1
ATOM 795 N N . HIS A 1 98 ? -12.82 -8.859 -3.959 1 96.69 98 HIS A N 1
ATOM 796 C CA . HIS A 1 98 ? -12.508 -10.242 -4.324 1 96.69 98 HIS A CA 1
ATOM 797 C C . HIS A 1 98 ? -11.234 -10.719 -3.643 1 96.69 98 HIS A C 1
ATOM 799 O O . HIS A 1 98 ? -11.109 -11.891 -3.293 1 96.69 98 HIS A O 1
ATOM 805 N N . VAL A 1 99 ? -10.242 -9.82 -3.447 1 95.94 99 VAL A N 1
ATOM 806 C CA . VAL A 1 99 ? -9.047 -10.172 -2.688 1 95.94 99 VAL A CA 1
ATOM 807 C C . VAL A 1 99 ? -9.438 -10.547 -1.258 1 95.94 99 VAL A C 1
ATOM 809 O O . VAL A 1 99 ? -8.977 -11.562 -0.727 1 95.94 99 VAL A O 1
ATOM 812 N N . MET A 1 100 ? -10.344 -9.789 -0.656 1 93.75 100 MET A N 1
ATOM 813 C CA . MET A 1 100 ? -10.82 -10.055 0.699 1 93.75 100 MET A CA 1
ATOM 814 C C . MET A 1 100 ? -11.57 -11.383 0.766 1 93.75 100 MET A C 1
ATOM 816 O O . MET A 1 100 ? -11.297 -12.203 1.644 1 93.75 100 MET A O 1
ATOM 820 N N . ASP A 1 101 ? -12.453 -11.594 -0.177 1 94.69 101 ASP A N 1
ATOM 821 C CA . ASP A 1 101 ? -13.281 -12.797 -0.2 1 94.69 101 ASP A CA 1
ATOM 822 C C . ASP A 1 101 ? -12.43 -14.039 -0.458 1 94.69 101 ASP A C 1
ATOM 824 O O . ASP A 1 101 ? -12.805 -15.148 -0.07 1 94.69 101 ASP A O 1
ATOM 828 N N . SER A 1 102 ? -11.328 -13.836 -1.146 1 96.12 102 SER A N 1
ATOM 829 C CA . SER A 1 102 ? -10.422 -14.953 -1.403 1 96.12 102 SER A CA 1
ATOM 830 C C . SER A 1 102 ? -9.547 -15.242 -0.192 1 96.12 102 SER A C 1
ATOM 832 O O . SER A 1 102 ? -8.836 -16.25 -0.162 1 96.12 102 SER A O 1
ATOM 834 N N . GLY A 1 103 ? -9.5 -14.367 0.822 1 93.75 103 GLY A N 1
ATOM 835 C CA . GLY A 1 103 ? -8.805 -14.633 2.072 1 93.75 103 GLY A CA 1
ATOM 836 C C . GLY A 1 103 ? -7.363 -14.156 2.061 1 93.75 103 GLY A C 1
ATOM 837 O O . GLY A 1 103 ? -6.539 -14.641 2.842 1 93.75 103 GLY A O 1
ATOM 838 N N . TYR A 1 104 ? -7.059 -13.164 1.137 1 94.19 104 TYR A N 1
ATOM 839 C CA . TYR A 1 104 ? -5.648 -12.82 0.99 1 94.19 104 TYR A CA 1
ATOM 840 C C . TYR A 1 104 ? -5.379 -11.398 1.465 1 94.19 104 TYR A C 1
ATOM 842 O O . TYR A 1 104 ? -4.285 -10.867 1.268 1 94.19 104 TYR A O 1
ATOM 850 N N . LEU A 1 105 ? -6.367 -10.773 2.008 1 92.06 105 LEU A N 1
ATOM 851 C CA . LEU A 1 105 ? -6.137 -9.508 2.697 1 92.06 105 LEU A CA 1
ATOM 852 C C . LEU A 1 105 ? -5.785 -9.75 4.16 1 92.06 105 LEU A C 1
ATOM 854 O O . LEU A 1 105 ? -6.559 -9.391 5.055 1 92.06 105 LEU A O 1
ATOM 858 N N . THR A 1 106 ? -4.656 -10.375 4.414 1 88.69 106 THR A N 1
ATOM 859 C CA . THR A 1 106 ? -4.203 -10.781 5.738 1 88.69 106 THR A CA 1
ATOM 860 C C . THR A 1 106 ? -2.908 -10.07 6.113 1 88.69 106 THR A C 1
ATOM 862 O O . THR A 1 106 ? -2.371 -9.297 5.324 1 88.69 106 THR A O 1
ATOM 865 N N . ASP A 1 107 ? -2.412 -10.344 7.289 1 83.88 107 ASP A N 1
ATOM 866 C CA . ASP A 1 107 ? -1.198 -9.719 7.805 1 83.88 107 ASP A CA 1
ATOM 867 C C . ASP A 1 107 ? 0.048 -10.336 7.176 1 83.88 107 ASP A C 1
ATOM 869 O O . ASP A 1 107 ? 1.167 -9.891 7.434 1 83.88 107 ASP A O 1
ATOM 873 N N . ASP A 1 108 ? -0.221 -11.289 6.305 1 86.56 108 ASP A N 1
ATOM 874 C CA . ASP A 1 108 ? 0.903 -11.938 5.637 1 86.56 108 ASP A CA 1
ATOM 875 C C . ASP A 1 108 ? 1.415 -11.086 4.477 1 86.56 108 ASP A C 1
ATOM 877 O O . ASP A 1 108 ? 2.51 -11.328 3.961 1 86.56 108 ASP A O 1
ATOM 881 N N . PHE A 1 109 ? 0.595 -10.055 4.148 1 91.38 109 PHE A N 1
ATOM 882 C CA . PHE A 1 109 ? 0.921 -9.281 2.957 1 91.38 109 PHE A CA 1
ATOM 883 C C . PHE A 1 109 ? 1.023 -7.793 3.289 1 91.38 109 PHE A C 1
ATOM 885 O O . PHE A 1 109 ? 0.34 -7.309 4.191 1 91.38 109 PHE A O 1
ATOM 892 N N . VAL A 1 110 ? 1.881 -7.168 2.594 1 91.75 110 VAL A N 1
ATOM 893 C CA . VAL A 1 110 ? 1.856 -5.711 2.477 1 91.75 110 VAL A CA 1
ATOM 894 C C . VAL A 1 110 ? 1.342 -5.312 1.097 1 91.75 110 VAL A C 1
ATOM 896 O O . VAL A 1 110 ? 1.888 -5.738 0.076 1 91.75 110 VAL A O 1
ATOM 899 N N . TYR A 1 111 ? 0.268 -4.547 1.114 1 94.06 111 TYR A N 1
ATOM 900 C CA . TYR A 1 111 ? -0.27 -4.066 -0.152 1 94.06 111 TYR A CA 1
ATOM 901 C C . TYR A 1 111 ? 0.075 -2.596 -0.366 1 94.06 111 TYR A C 1
ATOM 903 O O . TYR A 1 111 ? -0.004 -1.791 0.565 1 94.06 111 TYR A O 1
ATOM 911 N N . ILE A 1 112 ? 0.496 -2.316 -1.524 1 93.19 112 ILE A N 1
ATOM 912 C CA . ILE A 1 112 ? 0.631 -0.941 -1.99 1 93.19 112 ILE A CA 1
ATOM 913 C C . ILE A 1 112 ? -0.346 -0.686 -3.135 1 93.19 112 ILE A C 1
ATOM 915 O O . ILE A 1 112 ? -0.154 -1.184 -4.246 1 93.19 112 ILE A O 1
ATOM 919 N N . LEU A 1 113 ? -1.433 -0.03 -2.812 1 94.06 113 LEU A N 1
ATOM 920 C CA . LEU A 1 113 ? -2.383 0.356 -3.852 1 94.06 113 LEU A CA 1
ATOM 921 C C . LEU A 1 113 ? -1.922 1.622 -4.566 1 94.06 113 LEU A C 1
ATOM 923 O O . LEU A 1 113 ? -2.191 2.734 -4.105 1 94.06 113 LEU A O 1
ATOM 927 N N . ALA A 1 114 ? -1.187 1.368 -5.645 1 87.62 114 ALA A N 1
ATOM 928 C CA . ALA A 1 114 ? -0.488 2.443 -6.344 1 87.62 114 ALA A CA 1
ATOM 929 C C . ALA A 1 114 ? -1.448 3.248 -7.215 1 87.62 114 ALA A C 1
ATOM 931 O O . ALA A 1 114 ? -2.338 2.682 -7.855 1 87.62 114 ALA A O 1
ATOM 932 N N . ASP A 1 115 ? -1.475 4.578 -6.918 1 74.19 115 ASP A N 1
ATOM 933 C CA . ASP A 1 115 ? -2.279 5.457 -7.762 1 74.19 115 ASP A CA 1
ATOM 934 C C . ASP A 1 115 ? -1.442 6.051 -8.891 1 74.19 115 ASP A C 1
ATOM 936 O O . ASP A 1 115 ? -0.239 6.266 -8.734 1 74.19 115 ASP A O 1
ATOM 940 N N . THR A 1 116 ? -1.971 5.969 -10.047 1 58.88 116 THR A N 1
ATOM 941 C CA . THR A 1 116 ? -1.375 6.344 -11.32 1 58.88 116 THR A CA 1
ATOM 942 C C . THR A 1 116 ? -0.79 7.754 -11.25 1 58.88 116 THR A C 1
ATOM 944 O O . THR A 1 116 ? 0.161 8.07 -11.969 1 58.88 116 THR A O 1
ATOM 947 N N . ASP A 1 117 ? -1.352 8.633 -10.516 1 59.06 117 ASP A N 1
ATOM 948 C CA . ASP A 1 117 ? -0.731 9.945 -10.617 1 59.06 117 ASP A CA 1
ATOM 949 C C . ASP A 1 117 ? 0.66 9.953 -9.984 1 59.06 117 ASP A C 1
ATOM 951 O O . ASP A 1 117 ? 1.38 10.945 -10.062 1 59.06 117 ASP A O 1
ATOM 955 N N . SER A 1 118 ? 0.871 8.875 -9.281 1 51.12 118 SER A N 1
ATOM 956 C CA . SER A 1 118 ? 2.111 8.766 -8.523 1 51.12 118 SER A CA 1
ATOM 957 C C . SER A 1 118 ? 3.328 8.789 -9.445 1 51.12 118 SER A C 1
ATOM 959 O O . SER A 1 118 ? 4.457 8.984 -8.984 1 51.12 118 SER A O 1
ATOM 961 N N . THR A 1 119 ? 3.182 8.328 -10.664 1 49.47 119 THR A N 1
ATOM 962 C CA . THR A 1 119 ? 4.359 8.289 -11.523 1 49.47 119 THR A CA 1
ATOM 963 C C . THR A 1 119 ? 4.617 9.656 -12.148 1 49.47 119 THR A C 1
ATOM 965 O O . THR A 1 119 ? 5.602 9.844 -12.867 1 49.47 119 THR A O 1
ATOM 968 N N . GLY A 1 120 ? 4.055 10.75 -11.445 1 44.72 120 GLY A N 1
ATOM 969 C CA . GLY A 1 120 ? 4.312 12.016 -12.125 1 44.72 120 GLY A CA 1
ATOM 970 C C . GLY A 1 120 ? 3.746 12.07 -13.523 1 44.72 120 GLY A C 1
ATOM 971 O O . GLY A 1 120 ? 4.109 12.945 -14.312 1 44.72 120 GLY A O 1
ATOM 972 N N . PHE A 1 121 ? 3.076 11.094 -14.062 1 37.25 121 PHE A N 1
ATOM 973 C CA . PHE A 1 121 ? 2.643 11.258 -15.445 1 37.25 121 PHE A CA 1
ATOM 974 C C . PHE A 1 121 ? 1.207 11.766 -15.5 1 37.25 121 PHE A C 1
ATOM 976 O O . PHE A 1 121 ? 0.409 11.492 -14.602 1 37.25 121 PHE A O 1
ATOM 983 N N . MET B 1 1 ? 25.375 1.935 6.805 1 39.94 1 MET B N 1
ATOM 984 C CA . MET B 1 1 ? 24.438 0.856 6.52 1 39.94 1 MET B CA 1
ATOM 985 C C . MET B 1 1 ? 23.031 1.405 6.301 1 39.94 1 MET B C 1
ATOM 987 O O . MET B 1 1 ? 22.547 2.207 7.102 1 39.94 1 MET B O 1
ATOM 991 N N . GLU B 1 2 ? 22.578 1.364 5.109 1 53 2 GLU B N 1
ATOM 992 C CA . GLU B 1 2 ? 21.266 1.96 4.828 1 53 2 GLU B CA 1
ATOM 993 C C . GLU B 1 2 ? 20.156 1.244 5.594 1 53 2 GLU B C 1
ATOM 995 O O . GLU B 1 2 ? 20.078 0.015 5.566 1 53 2 GLU B O 1
ATOM 1000 N N . PHE B 1 3 ? 19.781 1.772 6.598 1 65 3 PHE B N 1
ATOM 1001 C CA . PHE B 1 3 ? 18.688 1.254 7.422 1 65 3 PHE B CA 1
ATOM 1002 C C . PHE B 1 3 ? 17.375 1.326 6.676 1 65 3 PHE B C 1
ATOM 1004 O O . PHE B 1 3 ? 17.047 2.348 6.062 1 65 3 PHE B O 1
ATOM 1011 N N . TYR B 1 4 ? 16.953 0.098 6.457 1 73.69 4 TYR B N 1
ATOM 1012 C CA . TYR B 1 4 ? 15.664 0.012 5.789 1 73.69 4 TYR B CA 1
ATOM 1013 C C . TYR B 1 4 ? 14.555 -0.278 6.789 1 73.69 4 TYR B C 1
ATOM 1015 O O . TYR B 1 4 ? 14.719 -1.107 7.688 1 73.69 4 TYR B O 1
ATOM 1023 N N . SER B 1 5 ? 13.594 0.556 6.844 1 83.69 5 SER B N 1
ATOM 1024 C CA . SER B 1 5 ? 12.375 0.382 7.625 1 83.69 5 SER B CA 1
ATOM 1025 C C . SER B 1 5 ? 11.148 0.835 6.84 1 83.69 5 SER B C 1
ATOM 1027 O O . SER B 1 5 ? 11.273 1.421 5.766 1 83.69 5 SER B O 1
ATOM 1029 N N . LEU B 1 6 ? 10.023 0.519 7.34 1 87.56 6 LEU B N 1
ATOM 1030 C CA . LEU B 1 6 ? 8.797 0.985 6.703 1 87.56 6 LEU B CA 1
ATOM 1031 C C . LEU B 1 6 ? 8.773 2.508 6.629 1 87.56 6 LEU B C 1
ATOM 1033 O O . LEU B 1 6 ? 8.367 3.078 5.613 1 87.56 6 LEU B O 1
ATOM 1037 N N . GLY B 1 7 ? 9.211 3.148 7.727 1 90.25 7 GLY B N 1
ATOM 1038 C CA . GLY B 1 7 ? 9.258 4.602 7.73 1 90.25 7 GLY B CA 1
ATOM 1039 C C . GLY B 1 7 ? 10.117 5.172 6.621 1 90.25 7 GLY B C 1
ATOM 1040 O O . GLY B 1 7 ? 9.734 6.141 5.965 1 90.25 7 GLY B O 1
ATOM 1041 N N . ILE B 1 8 ? 11.203 4.578 6.398 1 88 8 ILE B N 1
ATOM 1042 C CA . ILE B 1 8 ? 12.117 5.02 5.348 1 88 8 ILE B CA 1
ATOM 1043 C C . ILE B 1 8 ? 11.477 4.789 3.979 1 88 8 ILE B C 1
ATOM 1045 O O . ILE B 1 8 ? 11.602 5.621 3.078 1 88 8 ILE B O 1
ATOM 1049 N N . ALA B 1 9 ? 10.805 3.697 3.898 1 87.12 9 ALA B N 1
ATOM 1050 C CA . ALA B 1 9 ? 10.141 3.387 2.639 1 87.12 9 ALA B CA 1
ATOM 1051 C C . ALA B 1 9 ? 9.031 4.395 2.34 1 87.12 9 ALA B C 1
ATOM 1053 O O . ALA B 1 9 ? 8.898 4.859 1.207 1 87.12 9 ALA B O 1
ATOM 1054 N N . VAL B 1 10 ? 8.289 4.711 3.301 1 90.44 10 VAL B N 1
ATOM 1055 C CA . VAL B 1 10 ? 7.215 5.688 3.15 1 90.44 10 VAL B CA 1
ATOM 1056 C C . VAL B 1 10 ? 7.801 7.043 2.762 1 90.44 10 VAL B C 1
ATOM 1058 O O . VAL B 1 10 ? 7.277 7.727 1.879 1 90.44 10 VAL B O 1
ATOM 1061 N N . ARG B 1 11 ? 8.891 7.395 3.363 1 91.56 11 ARG B N 1
ATOM 1062 C CA . ARG B 1 11 ? 9.578 8.625 2.98 1 91.56 11 ARG B CA 1
ATOM 1063 C C . ARG B 1 11 ? 9.953 8.602 1.503 1 91.56 11 ARG B C 1
ATOM 1065 O O . ARG B 1 11 ? 9.758 9.594 0.793 1 91.56 11 ARG B O 1
ATOM 1072 N N . SER B 1 12 ? 10.453 7.473 1.094 1 87.12 12 SER B N 1
ATOM 1073 C CA . SER B 1 12 ? 10.852 7.348 -0.305 1 87.12 12 SER B CA 1
ATOM 1074 C C . SER B 1 12 ? 9.656 7.52 -1.237 1 87.12 12 SER B C 1
ATOM 1076 O O . SER B 1 12 ? 9.773 8.117 -2.309 1 87.12 12 SER B O 1
ATOM 1078 N N . ILE B 1 13 ? 8.508 7.031 -0.868 1 87 13 ILE B N 1
ATOM 1079 C CA . ILE B 1 13 ? 7.301 7.164 -1.675 1 87 13 ILE B CA 1
ATOM 1080 C C . ILE B 1 13 ? 6.875 8.633 -1.729 1 87 13 ILE B C 1
ATOM 1082 O O . ILE B 1 13 ? 6.559 9.148 -2.799 1 87 13 ILE B O 1
ATOM 1086 N N . LEU B 1 14 ? 6.895 9.266 -0.609 1 88.94 14 LEU B N 1
ATOM 1087 C CA . LEU B 1 14 ? 6.531 10.68 -0.549 1 88.94 14 LEU B CA 1
ATOM 1088 C C . LEU B 1 14 ? 7.414 11.508 -1.475 1 88.94 14 LEU B C 1
ATOM 1090 O O . LEU B 1 14 ? 6.914 12.328 -2.242 1 88.94 14 LEU B O 1
ATOM 1094 N N . LEU B 1 15 ? 8.617 11.172 -1.442 1 86.38 15 LEU B N 1
ATOM 1095 C CA . LEU B 1 15 ? 9.562 11.93 -2.254 1 86.38 15 LEU B CA 1
ATOM 1096 C C . LEU B 1 15 ? 9.375 11.625 -3.736 1 86.38 15 LEU B C 1
ATOM 1098 O O . LEU B 1 15 ? 9.492 12.516 -4.578 1 86.38 15 LEU B O 1
ATOM 1102 N N . ALA B 1 16 ? 9.055 10.398 -3.996 1 82.25 16 ALA B N 1
ATOM 1103 C CA . ALA B 1 16 ? 8.812 10 -5.379 1 82.25 16 ALA B CA 1
ATOM 1104 C C . ALA B 1 16 ? 7.621 10.758 -5.965 1 82.25 16 ALA B C 1
ATOM 1106 O O . ALA B 1 16 ? 7.617 11.102 -7.148 1 82.25 16 ALA B O 1
ATOM 1107 N N . TYR B 1 17 ? 6.586 11.031 -5.148 1 82.75 17 TYR B N 1
ATOM 1108 C CA . TYR B 1 17 ? 5.371 11.711 -5.598 1 82.75 17 TYR B CA 1
ATOM 1109 C C . TYR B 1 17 ? 5.449 13.203 -5.336 1 82.75 17 TYR B C 1
ATOM 1111 O O . TYR B 1 17 ? 4.492 13.938 -5.594 1 82.75 17 TYR B O 1
ATOM 1119 N N . GLU B 1 18 ? 6.539 13.641 -4.793 1 83.31 18 GLU B N 1
ATOM 1120 C CA . GLU B 1 18 ? 6.797 15.039 -4.488 1 83.31 18 GLU B CA 1
ATOM 1121 C C . GLU B 1 18 ? 5.836 15.562 -3.424 1 83.31 18 GLU B C 1
ATOM 1123 O O . GLU B 1 18 ? 5.348 16.688 -3.516 1 83.31 18 GLU B O 1
ATOM 1128 N N . TRP B 1 19 ? 5.449 14.68 -2.619 1 88.12 19 TRP B N 1
ATOM 1129 C CA . TRP B 1 19 ? 4.652 15.039 -1.448 1 88.12 19 TRP B CA 1
ATOM 1130 C C . TRP B 1 19 ? 5.52 15.086 -0.194 1 88.12 19 TRP B C 1
ATOM 1132 O O . TRP B 1 19 ? 6.645 14.578 -0.191 1 88.12 19 TRP B O 1
ATOM 1142 N N . ASP B 1 20 ? 5.059 15.773 0.794 1 92.62 20 ASP B N 1
ATOM 1143 C CA . ASP B 1 20 ? 5.844 15.844 2.023 1 92.62 20 ASP B CA 1
ATOM 1144 C C . ASP B 1 20 ? 4.988 15.5 3.242 1 92.62 20 ASP B C 1
ATOM 1146 O O . ASP B 1 20 ? 5.465 15.555 4.375 1 92.62 20 ASP B O 1
ATOM 1150 N N . GLN B 1 21 ? 3.787 15.188 2.938 1 95.25 21 GLN B N 1
ATOM 1151 C CA . GLN B 1 21 ? 2.883 14.867 4.039 1 95.25 21 GLN B CA 1
ATOM 1152 C C . GLN B 1 21 ? 2.129 13.57 3.771 1 95.25 21 GLN B C 1
ATOM 1154 O O . GLN B 1 21 ? 1.833 13.242 2.619 1 95.25 21 GLN B O 1
ATOM 1159 N N . PHE B 1 22 ? 1.835 12.852 4.844 1 96.75 22 PHE B N 1
ATOM 1160 C CA . PHE B 1 22 ? 1.021 11.641 4.738 1 96.75 22 PHE B CA 1
ATOM 1161 C C . PHE B 1 22 ? 0.16 11.461 5.98 1 96.75 22 PHE B C 1
ATOM 1163 O O . PHE B 1 22 ? 0.297 12.211 6.953 1 96.75 22 PHE B O 1
ATOM 1170 N N . ALA B 1 23 ? -0.818 10.609 5.832 1 97.81 23 ALA B N 1
ATOM 1171 C CA . ALA B 1 23 ? -1.686 10.25 6.953 1 97.81 23 ALA B CA 1
ATOM 1172 C C . ALA B 1 23 ? -1.385 8.844 7.453 1 97.81 23 ALA B C 1
ATOM 1174 O O . ALA B 1 23 ? -0.945 7.984 6.68 1 97.81 23 ALA B O 1
ATOM 1175 N N . LEU B 1 24 ? -1.526 8.664 8.727 1 97.75 24 LEU B N 1
ATOM 1176 C CA . LEU B 1 24 ? -1.396 7.355 9.359 1 97.75 24 LEU B CA 1
ATOM 1177 C C . LEU B 1 24 ? -2.689 6.957 10.062 1 97.75 24 LEU B C 1
ATOM 1179 O O . LEU B 1 24 ? -3.16 7.664 10.953 1 97.75 24 LEU B O 1
ATOM 1183 N N . LEU B 1 25 ? -3.311 5.918 9.578 1 97.5 25 LEU B N 1
ATOM 1184 C CA . LEU B 1 25 ? -4.457 5.301 10.234 1 97.5 25 LEU B CA 1
ATOM 1185 C C . LEU B 1 25 ? -4.066 3.973 10.875 1 97.5 25 LEU B C 1
ATOM 1187 O O . LEU B 1 25 ? -3.613 3.055 10.188 1 97.5 25 LEU B O 1
ATOM 1191 N N . TYR B 1 26 ? -4.227 3.91 12.188 1 95.38 26 TYR B N 1
ATOM 1192 C CA . TYR B 1 26 ? -3.863 2.672 12.867 1 95.38 26 TYR B CA 1
ATOM 1193 C C . TYR B 1 26 ? -4.895 2.312 13.93 1 95.38 26 TYR B C 1
ATOM 1195 O O . TYR B 1 26 ? -5.742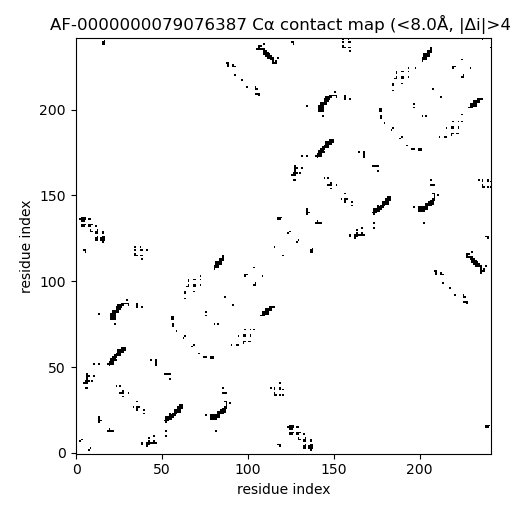 3.135 14.289 1 95.38 26 TYR B O 1
ATOM 1203 N N . SER B 1 27 ? -4.91 1.052 14.25 1 93.12 27 SER B N 1
ATOM 1204 C CA . SER B 1 27 ? -5.828 0.63 15.305 1 93.12 27 SER B CA 1
ATOM 1205 C C . SER B 1 27 ? -5.121 -0.236 16.344 1 93.12 27 SER B C 1
ATOM 1207 O O . SER B 1 27 ? -4.461 -1.217 15.992 1 93.12 27 SER B O 1
ATOM 1209 N N . ASN B 1 28 ? -5.328 0.128 17.531 1 88.5 28 ASN B N 1
ATOM 1210 C CA . ASN B 1 28 ? -4.824 -0.703 18.625 1 88.5 28 ASN B CA 1
ATOM 1211 C C . ASN B 1 28 ? -5.875 -1.696 19.109 1 88.5 28 ASN B C 1
ATOM 1213 O O . ASN B 1 28 ? -5.594 -2.541 19.953 1 88.5 28 ASN B O 1
ATOM 1217 N N . VAL B 1 29 ? -7.016 -1.518 18.484 1 82.94 29 VAL B N 1
ATOM 1218 C CA . VAL B 1 29 ? -8.094 -2.428 18.859 1 82.94 29 VAL B CA 1
ATOM 1219 C C . VAL B 1 29 ? -7.77 -3.838 18.375 1 82.94 29 VAL B C 1
ATOM 1221 O O . VAL B 1 29 ? -7.484 -4.043 17.188 1 82.94 29 VAL B O 1
ATOM 1224 N N . GLN B 1 30 ? -7.676 -4.789 19.297 1 81.06 30 GLN B N 1
ATOM 1225 C CA . GLN B 1 30 ? -7.41 -6.191 19 1 81.06 30 GLN B CA 1
ATOM 1226 C C . GLN B 1 30 ? -5.988 -6.387 18.484 1 81.06 30 GLN B C 1
ATOM 1228 O O . GLN B 1 30 ? -5.699 -7.355 17.781 1 81.06 30 GLN B O 1
ATOM 1233 N N . ASP B 1 31 ? -5.176 -5.305 18.719 1 83.25 31 ASP B N 1
ATOM 1234 C CA . ASP B 1 31 ? -3.768 -5.375 18.344 1 83.25 31 ASP B CA 1
ATOM 1235 C C . ASP B 1 31 ? -2.953 -6.141 19.391 1 83.25 31 ASP B C 1
ATOM 1237 O O . ASP B 1 31 ? -2.137 -5.555 20.094 1 83.25 31 ASP B O 1
ATOM 1241 N N . LYS B 1 32 ? -3.039 -7.441 19.406 1 79.25 32 LYS B N 1
ATOM 1242 C CA . LYS B 1 32 ? -2.467 -8.297 20.438 1 79.25 32 LYS B CA 1
ATOM 1243 C C . LYS B 1 32 ? -0.942 -8.266 20.406 1 79.25 32 LYS B C 1
ATOM 1245 O O . LYS B 1 32 ? -0.287 -8.336 21.438 1 79.25 32 LYS B O 1
ATOM 1250 N N . ASP B 1 33 ? -0.377 -8.039 19.297 1 78.81 33 ASP B N 1
ATOM 1251 C CA . ASP B 1 33 ? 1.071 -8.133 19.141 1 78.81 33 ASP B CA 1
ATOM 1252 C C . ASP B 1 33 ? 1.709 -6.746 19.109 1 78.81 33 ASP B C 1
ATOM 1254 O O . ASP B 1 33 ? 2.92 -6.617 18.922 1 78.81 33 ASP B O 1
ATOM 1258 N N . MET B 1 34 ? 0.833 -5.664 19.281 1 83.31 34 MET B N 1
ATOM 1259 C CA . MET B 1 34 ? 1.303 -4.285 19.297 1 83.31 34 MET B CA 1
ATOM 1260 C C . MET B 1 34 ? 2.041 -3.947 18 1 83.31 34 MET B C 1
ATOM 1262 O O . MET B 1 34 ? 2.982 -3.15 18.016 1 83.31 34 MET B O 1
ATOM 1266 N N . SER B 1 35 ? 1.646 -4.652 17.016 1 85.38 35 SER B N 1
ATOM 1267 C CA . SER B 1 35 ? 2.305 -4.477 15.727 1 85.38 35 SER B CA 1
ATOM 1268 C C . SER B 1 35 ? 2.055 -3.082 15.156 1 85.38 35 SER B C 1
ATOM 1270 O O . SER B 1 35 ? 2.947 -2.479 14.562 1 85.38 35 SER B O 1
ATOM 1272 N N . CYS B 1 36 ? 0.956 -2.547 15.391 1 91.19 36 CYS B N 1
ATOM 1273 C CA . CYS B 1 36 ? 0.636 -1.243 14.82 1 91.19 36 CYS B CA 1
ATOM 1274 C C . CYS B 1 36 ? 1.301 -0.124 15.609 1 91.19 36 CYS B C 1
ATOM 1276 O O . CYS B 1 36 ? 1.652 0.915 15.047 1 91.19 36 CYS B O 1
ATOM 1278 N N . SER B 1 37 ? 1.516 -0.388 16.891 1 90.12 37 SER B N 1
ATOM 1279 C CA . SER B 1 37 ? 2.283 0.572 17.688 1 90.12 37 SER B CA 1
ATOM 1280 C C . SER B 1 37 ? 3.719 0.677 17.172 1 90.12 37 SER B C 1
ATOM 1282 O O . SER B 1 37 ? 4.281 1.771 17.125 1 90.12 37 SER B O 1
ATOM 1284 N N . ALA B 1 38 ? 4.223 -0.444 16.812 1 89.69 38 ALA B N 1
ATOM 1285 C CA . ALA B 1 38 ? 5.578 -0.462 16.281 1 89.69 38 ALA B CA 1
ATOM 1286 C C . ALA B 1 38 ? 5.652 0.298 14.953 1 89.69 38 ALA B C 1
ATOM 1288 O O . ALA B 1 38 ? 6.602 1.053 14.719 1 89.69 38 ALA B O 1
ATOM 1289 N N . VAL B 1 39 ? 4.652 0.12 14.156 1 90.69 39 VAL B N 1
ATOM 1290 C CA . VAL B 1 39 ? 4.582 0.816 12.875 1 90.69 39 VAL B CA 1
ATOM 1291 C C . VAL B 1 39 ? 4.504 2.322 13.109 1 90.69 39 VAL B C 1
ATOM 1293 O O . VAL B 1 39 ? 5.242 3.092 12.492 1 90.69 39 VAL B O 1
ATOM 1296 N N . ARG B 1 40 ? 3.625 2.693 13.969 1 92.69 40 ARG B N 1
ATOM 1297 C CA . ARG B 1 40 ? 3.461 4.105 14.305 1 92.69 40 ARG B CA 1
ATOM 1298 C C . ARG B 1 40 ? 4.777 4.711 14.773 1 92.69 40 ARG B C 1
ATOM 1300 O O . ARG B 1 40 ? 5.168 5.789 14.328 1 92.69 40 ARG B O 1
ATOM 1307 N N . ASN B 1 41 ? 5.508 4 15.656 1 92.38 41 ASN B N 1
ATOM 1308 C CA . ASN B 1 41 ? 6.777 4.477 16.188 1 92.38 41 ASN B CA 1
ATOM 1309 C C . ASN B 1 41 ? 7.836 4.59 15.094 1 92.38 41 ASN B C 1
ATOM 1311 O O . ASN B 1 41 ? 8.625 5.539 15.086 1 92.38 41 ASN B O 1
ATOM 1315 N N . ASP B 1 42 ? 7.855 3.678 14.25 1 91.62 42 ASP B N 1
ATOM 1316 C CA . ASP B 1 42 ? 8.805 3.691 13.141 1 91.62 42 ASP B CA 1
ATOM 1317 C C . ASP B 1 42 ? 8.586 4.906 12.242 1 91.62 42 ASP B C 1
ATOM 1319 O O . ASP B 1 42 ? 9.531 5.621 11.906 1 91.62 42 ASP B O 1
ATOM 1323 N N . LEU B 1 43 ? 7.352 5.152 11.906 1 93.88 43 LEU B N 1
ATOM 1324 C CA . LEU B 1 43 ? 7.016 6.289 11.047 1 93.88 43 LEU B CA 1
ATOM 1325 C C . LEU B 1 43 ? 7.344 7.605 11.742 1 93.88 43 LEU B C 1
ATOM 1327 O O . LEU B 1 43 ? 7.922 8.508 11.133 1 93.88 43 LEU B O 1
ATOM 1331 N N . GLN B 1 44 ? 7.043 7.648 13.023 1 94.56 44 GLN B N 1
ATOM 1332 C CA . GLN B 1 44 ? 7.32 8.859 13.797 1 94.56 44 GLN B CA 1
ATOM 1333 C C . GLN B 1 44 ? 8.82 9.117 13.898 1 94.56 44 GLN B C 1
ATOM 1335 O O . GLN B 1 44 ? 9.266 10.266 13.805 1 94.56 44 GLN B O 1
ATOM 1340 N N . SER B 1 45 ? 9.586 8.078 14.07 1 94.25 45 SER B N 1
ATOM 1341 C CA . SER B 1 45 ? 11.031 8.211 14.18 1 94.25 45 SER B CA 1
ATOM 1342 C C . SER B 1 45 ? 11.641 8.773 12.898 1 94.25 45 SER B C 1
ATOM 1344 O O . SER B 1 45 ? 12.562 9.594 12.945 1 94.25 45 SER B O 1
ATOM 1346 N N . VAL B 1 46 ? 11.156 8.367 11.781 1 92.75 46 VAL B N 1
ATOM 1347 C CA . VAL B 1 46 ? 11.68 8.82 10.5 1 92.75 46 VAL B CA 1
ATOM 1348 C C . VAL B 1 46 ? 11.312 10.289 10.281 1 92.75 46 VAL B C 1
ATOM 1350 O O . VAL B 1 46 ? 12.133 11.07 9.805 1 92.75 46 VAL B O 1
ATOM 1353 N N . VAL B 1 47 ? 10.109 10.695 10.594 1 94.38 47 VAL B N 1
ATOM 1354 C CA . VAL B 1 47 ? 9.672 12.086 10.477 1 94.38 47 VAL B CA 1
ATOM 1355 C C . VAL B 1 47 ? 10.555 12.984 11.344 1 94.38 47 VAL B C 1
ATOM 1357 O O . VAL B 1 47 ? 10.93 14.078 10.922 1 94.38 47 VAL B O 1
ATOM 1360 N N . ASN B 1 48 ? 10.883 12.453 12.516 1 94.06 48 ASN B N 1
ATOM 1361 C CA . ASN B 1 48 ? 11.742 13.211 13.422 1 94.06 48 ASN B CA 1
ATOM 1362 C C . ASN B 1 48 ? 13.164 13.312 12.898 1 94.06 48 ASN B C 1
ATOM 1364 O O . ASN B 1 48 ? 13.836 14.328 13.102 1 94.06 48 ASN B O 1
ATOM 1368 N N . ARG B 1 49 ? 13.508 12.211 12.219 1 93.25 49 ARG B N 1
ATOM 1369 C CA . ARG B 1 49 ? 14.891 12.125 11.75 1 93.25 49 ARG B CA 1
ATOM 1370 C C . ARG B 1 49 ? 15.102 12.992 10.508 1 93.25 49 ARG B C 1
ATOM 1372 O O . ARG B 1 49 ? 16.141 13.633 10.359 1 93.25 49 ARG B O 1
ATOM 1379 N N . TYR B 1 50 ? 14.031 12.898 9.625 1 88.75 50 TYR B N 1
ATOM 1380 C CA . TYR B 1 50 ? 14.141 13.625 8.367 1 88.75 50 TYR B CA 1
ATOM 1381 C C . TYR B 1 50 ? 13.188 14.82 8.344 1 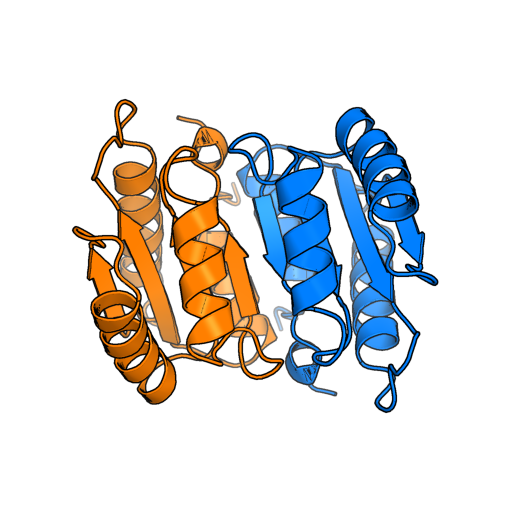88.75 50 TYR B C 1
ATOM 1383 O O . TYR B 1 50 ? 12.062 14.734 8.836 1 88.75 50 TYR B O 1
ATOM 1391 N N . ASP B 1 51 ? 13.297 15.93 8.594 1 88.56 51 ASP B N 1
ATOM 1392 C CA . ASP B 1 51 ? 12.516 17.156 8.688 1 88.56 51 ASP B CA 1
ATOM 1393 C C . ASP B 1 51 ? 11.898 17.531 7.34 1 88.56 51 ASP B C 1
ATOM 1395 O O . ASP B 1 51 ? 11.352 18.609 7.184 1 88.56 51 ASP B O 1
ATOM 1399 N N . ASP B 1 52 ? 11.922 16.547 6.352 1 93.06 52 ASP B N 1
ATOM 1400 C CA . ASP B 1 52 ? 11.414 16.891 5.027 1 93.06 52 ASP B CA 1
ATOM 1401 C C . ASP B 1 52 ? 10.039 16.281 4.789 1 93.06 52 ASP B C 1
ATOM 1403 O O . ASP B 1 52 ? 9.398 16.562 3.771 1 93.06 52 ASP B O 1
ATOM 1407 N N . ILE B 1 53 ? 9.586 15.406 5.719 1 94.19 53 ILE B N 1
ATOM 1408 C CA . ILE B 1 53 ? 8.242 14.852 5.656 1 94.19 53 ILE B CA 1
ATOM 1409 C C . ILE B 1 53 ? 7.551 15.008 7.012 1 94.19 53 ILE B C 1
ATOM 1411 O O . ILE B 1 53 ? 8.219 15.203 8.031 1 94.19 53 ILE B O 1
ATOM 1415 N N . THR B 1 54 ? 6.238 14.984 7.012 1 96.44 54 THR B N 1
ATOM 1416 C CA . THR B 1 54 ? 5.469 15.102 8.25 1 96.44 54 THR B CA 1
ATOM 1417 C C . THR B 1 54 ? 4.207 14.242 8.18 1 96.44 54 THR B C 1
ATOM 1419 O O . THR B 1 54 ? 3.645 14.039 7.102 1 96.44 54 THR B O 1
ATOM 1422 N N . ILE B 1 55 ? 3.893 13.688 9.344 1 97.06 55 ILE B N 1
ATOM 1423 C CA . ILE B 1 55 ? 2.568 13.086 9.469 1 97.06 55 ILE B CA 1
ATOM 1424 C C . ILE B 1 55 ? 1.526 14.18 9.695 1 97.06 55 ILE B C 1
ATOM 1426 O O . ILE B 1 55 ? 1.489 14.797 10.766 1 97.06 55 ILE B O 1
ATOM 1430 N N . ASN B 1 56 ? 0.692 14.367 8.734 1 97.31 56 ASN B N 1
ATOM 1431 C CA . ASN B 1 56 ? -0.221 15.508 8.805 1 97.31 56 ASN B CA 1
ATOM 1432 C C . ASN B 1 56 ? -1.563 15.109 9.414 1 97.31 56 ASN B C 1
ATOM 1434 O O . ASN B 1 56 ? -2.385 15.977 9.727 1 97.31 56 ASN B O 1
ATOM 1438 N N . PHE B 1 57 ? -1.828 13.922 9.531 1 98 57 PHE B N 1
ATOM 1439 C CA . PHE B 1 57 ? -3.029 13.422 10.188 1 98 57 PHE B CA 1
ATOM 1440 C C . PHE B 1 57 ? -2.793 12.023 10.742 1 98 57 PHE B C 1
ATOM 1442 O O . PHE B 1 57 ? -2.279 11.148 10.047 1 98 57 PHE B O 1
ATOM 1449 N N . VAL B 1 58 ? -3.064 11.844 11.953 1 97.44 58 VAL B N 1
ATOM 1450 C CA . VAL B 1 58 ? -2.975 10.547 12.609 1 97.44 58 VAL B CA 1
ATOM 1451 C C . VAL B 1 58 ? -4.305 10.211 13.281 1 97.44 58 VAL B C 1
ATOM 1453 O O . VAL B 1 58 ? -4.887 11.055 13.969 1 97.44 58 VAL B O 1
ATOM 1456 N N . ALA B 1 59 ? -4.812 9.023 13.055 1 97.12 59 ALA B N 1
ATOM 1457 C CA . ALA B 1 59 ? -6.02 8.586 13.75 1 97.12 59 ALA B CA 1
ATOM 1458 C C . ALA B 1 59 ? -5.859 7.168 14.297 1 97.12 59 ALA B C 1
ATOM 1460 O O . ALA B 1 59 ? -5.41 6.27 13.578 1 97.12 59 ALA B O 1
ATOM 1461 N N . ASN B 1 60 ? -6.117 7.043 15.547 1 95.38 60 ASN B N 1
ATOM 1462 C CA . ASN B 1 60 ? -6.316 5.727 16.141 1 95.38 60 ASN B CA 1
ATOM 1463 C C . ASN B 1 60 ? -7.754 5.246 15.969 1 95.38 60 ASN B C 1
ATOM 1465 O O . ASN B 1 60 ? -8.664 5.738 16.641 1 95.38 60 ASN B O 1
ATOM 1469 N N . ILE B 1 61 ? -7.953 4.301 15.133 1 94.62 61 ILE B N 1
ATOM 1470 C CA . ILE B 1 61 ? -9.289 3.805 14.82 1 94.62 61 ILE B CA 1
ATOM 1471 C C . ILE B 1 61 ? -9.812 2.949 15.977 1 94.62 61 ILE B C 1
ATOM 1473 O O . ILE B 1 61 ? -9.453 1.773 16.094 1 94.62 61 ILE B O 1
ATOM 1477 N N . MET B 1 62 ? -10.625 3.506 16.734 1 90.88 62 MET B N 1
ATOM 1478 C CA . MET B 1 62 ? -11.109 2.848 17.938 1 90.88 62 MET B CA 1
ATOM 1479 C C . MET B 1 62 ? -12.445 2.16 17.688 1 90.88 62 MET B C 1
ATOM 1481 O O . MET B 1 62 ? -12.875 1.313 18.484 1 90.88 62 MET B O 1
ATOM 1485 N N . GLU B 1 63 ? -13.102 2.602 16.641 1 89.5 63 GLU B N 1
ATOM 1486 C CA . GLU B 1 63 ? -14.375 2.023 16.219 1 89.5 63 GLU B CA 1
ATOM 1487 C C . GLU B 1 63 ? -14.414 1.812 14.719 1 89.5 63 GLU B C 1
ATOM 1489 O O . GLU B 1 63 ? -13.867 2.615 13.953 1 89.5 63 GLU B O 1
ATOM 1494 N N . ILE B 1 64 ? -15.141 0.697 14.406 1 90.69 64 ILE B N 1
ATOM 1495 C CA . ILE B 1 64 ? -15.258 0.415 12.977 1 90.69 64 ILE B CA 1
ATOM 1496 C C . ILE B 1 64 ? -16.703 0.59 12.531 1 90.69 64 ILE B C 1
ATOM 1498 O O . ILE B 1 64 ? -17.484 -0.373 12.516 1 90.69 64 ILE B O 1
ATOM 1502 N N . SER B 1 65 ? -17.125 1.728 12.328 1 94.75 65 SER B N 1
ATOM 1503 C CA . SER B 1 65 ? -18.422 2.055 11.742 1 94.75 65 SER B CA 1
ATOM 1504 C C . SER B 1 65 ? -18.266 2.93 10.5 1 94.75 65 SER B C 1
ATOM 1506 O O . SER B 1 65 ? -17.281 3.678 10.391 1 94.75 65 SER B O 1
ATOM 1508 N N . LEU B 1 66 ? -19.188 2.822 9.641 1 96.19 66 LEU B N 1
ATOM 1509 C CA . LEU B 1 66 ? -19.156 3.602 8.406 1 96.19 66 LEU B CA 1
ATOM 1510 C C . LEU B 1 66 ? -19.094 5.094 8.711 1 96.19 66 LEU B C 1
ATOM 1512 O O . LEU B 1 66 ? -18.297 5.824 8.094 1 96.19 66 LEU B O 1
ATOM 1516 N N . GLU B 1 67 ? -19.891 5.555 9.68 1 96.69 67 GLU B N 1
ATOM 1517 C CA . GLU B 1 67 ? -19.953 6.973 10.023 1 96.69 67 GLU B CA 1
ATOM 1518 C C . GLU B 1 67 ? -18.609 7.465 10.547 1 96.69 67 GLU B C 1
ATOM 1520 O O . GLU B 1 67 ? -18.125 8.531 10.148 1 96.69 67 GLU B O 1
ATOM 1525 N N . TYR B 1 68 ? -18 6.688 11.32 1 96.38 68 TYR B N 1
ATOM 1526 C CA . TYR B 1 68 ? -16.719 7.078 11.906 1 96.38 68 TYR B CA 1
ATOM 1527 C C . TYR B 1 68 ? -15.625 7.074 10.852 1 96.38 68 TYR B C 1
ATOM 1529 O O . TYR B 1 68 ? -14.828 8.016 10.766 1 96.38 68 TYR B O 1
ATOM 1537 N N . ILE B 1 69 ? -15.523 6.051 10.078 1 96.88 69 ILE B N 1
ATOM 1538 C CA . ILE B 1 69 ? -14.5 5.945 9.047 1 96.88 69 ILE B CA 1
ATOM 1539 C C . ILE B 1 69 ? -14.664 7.082 8.039 1 96.88 69 ILE B C 1
ATOM 1541 O O . ILE B 1 69 ? -13.672 7.668 7.594 1 96.88 69 ILE B O 1
ATOM 1545 N N . LYS B 1 70 ? -15.914 7.406 7.734 1 97.31 70 LYS B N 1
ATOM 1546 C CA . LYS B 1 70 ? -16.156 8.531 6.836 1 97.31 70 LYS B CA 1
ATOM 1547 C C . LYS B 1 70 ? -15.602 9.828 7.41 1 97.31 70 LYS B C 1
ATOM 1549 O O . LYS B 1 70 ? -15 10.625 6.688 1 97.31 70 LYS B O 1
ATOM 1554 N N . LYS B 1 71 ? -15.867 10.039 8.648 1 97.25 71 LYS B N 1
ATOM 1555 C CA . LYS B 1 71 ? -15.344 11.227 9.312 1 97.25 71 LYS B CA 1
ATOM 1556 C C . LYS B 1 71 ? -13.812 11.266 9.258 1 97.25 71 LYS B C 1
ATOM 1558 O O . LYS B 1 71 ? -13.227 12.305 8.969 1 97.25 71 LYS B O 1
ATOM 1563 N N . VAL B 1 72 ? -13.18 10.133 9.562 1 97.44 72 VAL B N 1
ATOM 1564 C CA . VAL B 1 72 ? -11.727 10.023 9.539 1 97.44 72 VAL B CA 1
ATOM 1565 C C . VAL B 1 72 ? -11.211 10.312 8.133 1 97.44 72 VAL B C 1
ATOM 1567 O O . VAL B 1 72 ? -10.281 11.109 7.953 1 97.44 72 VAL B O 1
ATOM 1570 N N . MET B 1 73 ? -11.883 9.719 7.09 1 97.31 73 MET B N 1
ATOM 1571 C CA . MET B 1 73 ? -11.406 9.836 5.715 1 97.31 73 MET B CA 1
ATOM 1572 C C . MET B 1 73 ? -11.602 11.258 5.191 1 97.31 73 MET B C 1
ATOM 1574 O O . MET B 1 73 ? -10.812 11.734 4.375 1 97.31 73 MET B O 1
ATOM 1578 N N . ARG B 1 74 ? -12.578 11.953 5.668 1 97.44 74 ARG B N 1
ATOM 1579 C CA . ARG B 1 74 ? -12.734 13.359 5.324 1 97.44 74 ARG B CA 1
ATOM 1580 C C . ARG B 1 74 ? -11.547 14.18 5.809 1 97.44 74 ARG B C 1
ATOM 1582 O O . ARG B 1 74 ? -11.07 15.07 5.105 1 97.44 74 ARG B O 1
ATOM 1589 N N . SER B 1 75 ? -11.109 13.859 6.984 1 97.44 75 SER B N 1
ATOM 1590 C CA . SER B 1 75 ? -9.938 14.547 7.52 1 97.44 75 SER B CA 1
ATOM 1591 C C . SER B 1 75 ? -8.688 14.211 6.715 1 97.44 75 SER B C 1
ATOM 1593 O O . SER B 1 75 ? -7.844 15.078 6.473 1 97.44 75 SER B O 1
ATOM 1595 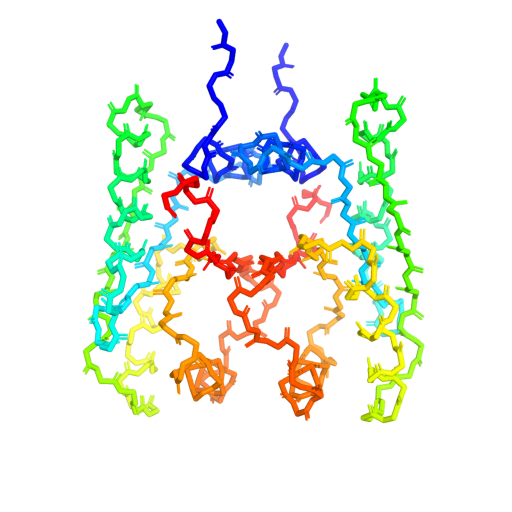N N . VAL B 1 76 ? -8.531 12.938 6.332 1 97.12 76 VAL B N 1
ATOM 1596 C CA . VAL B 1 76 ? -7.406 12.516 5.508 1 97.12 76 VAL B CA 1
ATOM 1597 C C . VAL B 1 76 ? -7.43 13.266 4.18 1 97.12 76 VAL B C 1
ATOM 1599 O O . VAL B 1 76 ? -6.398 13.781 3.732 1 97.12 76 VAL B O 1
ATOM 1602 N N . TRP B 1 77 ? -8.555 13.352 3.586 1 95.19 77 TRP B N 1
ATOM 1603 C CA . TRP B 1 77 ? -8.742 13.961 2.273 1 95.19 77 TRP B CA 1
ATOM 1604 C C . TRP B 1 77 ? -8.203 15.391 2.258 1 95.19 77 TRP B C 1
ATOM 1606 O O . TRP B 1 77 ? -7.633 15.836 1.263 1 95.19 77 TRP B O 1
ATOM 1616 N N . ALA B 1 78 ? -8.352 16.125 3.311 1 95.38 78 ALA B N 1
ATOM 1617 C CA . ALA B 1 78 ? -7.957 17.516 3.396 1 95.38 78 ALA B CA 1
ATOM 1618 C C . ALA B 1 78 ? -6.457 17.656 3.637 1 95.38 78 ALA B C 1
ATOM 1620 O O . ALA B 1 78 ? -5.887 18.734 3.445 1 95.38 78 ALA B O 1
ATOM 1621 N N . ARG B 1 79 ? -5.785 16.484 3.889 1 95.31 79 ARG B N 1
ATOM 1622 C CA . ARG B 1 79 ? -4.477 16.703 4.496 1 95.31 79 ARG B CA 1
ATOM 1623 C C . ARG B 1 79 ? -3.406 15.859 3.822 1 95.31 79 ARG B C 1
ATOM 1625 O O . ARG B 1 79 ? -2.215 16.172 3.91 1 95.31 79 ARG B O 1
ATOM 1632 N N . ALA B 1 80 ? -3.846 14.805 3.189 1 94.56 80 ALA B N 1
ATOM 1633 C CA . ALA B 1 80 ? -2.82 13.898 2.684 1 94.56 80 ALA B CA 1
ATOM 1634 C C . ALA B 1 80 ? -3.324 13.117 1.473 1 94.56 80 ALA B C 1
ATOM 1636 O O . ALA B 1 80 ? -4.535 12.961 1.288 1 94.56 80 ALA B O 1
ATOM 1637 N N . ARG B 1 81 ? -2.408 12.711 0.648 1 91.56 81 ARG B N 1
ATOM 1638 C CA . ARG B 1 81 ? -2.74 11.883 -0.507 1 91.56 81 ARG B CA 1
ATOM 1639 C C . ARG B 1 81 ? -2.18 10.469 -0.349 1 91.56 81 ARG B C 1
ATOM 1641 O O . ARG B 1 81 ? -2.592 9.555 -1.06 1 91.56 81 ARG B O 1
ATOM 1648 N N . ILE B 1 82 ? -1.14 10.289 0.495 1 93.44 82 ILE B N 1
ATOM 1649 C CA . ILE B 1 82 ? -0.608 8.984 0.871 1 93.44 82 ILE B CA 1
ATOM 1650 C C . ILE B 1 82 ? -1.136 8.586 2.248 1 93.44 82 ILE B C 1
ATOM 1652 O O . ILE B 1 82 ? -1.063 9.375 3.197 1 93.44 82 ILE B O 1
ATOM 1656 N N . VAL B 1 83 ? -1.708 7.395 2.311 1 95.94 83 VAL B N 1
ATOM 1657 C CA . VAL B 1 83 ? -2.295 6.91 3.557 1 95.94 83 VAL B CA 1
ATOM 1658 C C . VAL B 1 83 ? -1.658 5.582 3.947 1 95.94 83 VAL B C 1
ATOM 1660 O O . VAL B 1 83 ? -1.772 4.594 3.219 1 95.94 83 VAL B O 1
ATOM 1663 N N . VAL B 1 84 ? -0.968 5.586 5.074 1 95.75 84 VAL B N 1
ATOM 1664 C CA . VAL B 1 84 ? -0.469 4.344 5.648 1 95.75 84 VAL B CA 1
ATOM 1665 C C . VAL B 1 84 ? -1.487 3.787 6.641 1 95.75 84 VAL B C 1
ATOM 1667 O O . VAL B 1 84 ? -1.975 4.512 7.512 1 95.75 84 VAL B O 1
ATOM 1670 N N . VAL B 1 85 ? -1.848 2.553 6.434 1 96 85 VAL B N 1
ATOM 1671 C CA . VAL B 1 85 ? -2.877 1.925 7.254 1 96 85 VAL B CA 1
ATOM 1672 C C . VAL B 1 85 ? -2.295 0.707 7.969 1 96 85 VAL B C 1
ATOM 1674 O O . VAL B 1 85 ? -1.67 -0.149 7.34 1 96 85 VAL B O 1
ATOM 1677 N N . CYS B 1 86 ? -2.461 0.712 9.227 1 94.31 86 CYS B N 1
ATOM 1678 C CA . CYS B 1 86 ? -2.158 -0.466 10.031 1 94.31 86 CYS B CA 1
ATOM 1679 C C . CYS B 1 86 ? -3.324 -0.815 10.953 1 94.31 86 CYS B C 1
ATOM 1681 O O . CYS B 1 86 ? -3.582 -0.114 11.93 1 94.31 86 CYS B O 1
ATOM 1683 N N . VAL B 1 87 ? -4.012 -1.882 10.594 1 92.88 87 VAL B N 1
ATOM 1684 C CA . VAL B 1 87 ? -5.125 -2.367 11.406 1 92.88 87 VAL B CA 1
ATOM 1685 C C . VAL B 1 87 ? -5.055 -3.889 11.523 1 92.88 87 VAL B C 1
ATOM 1687 O O . VAL B 1 87 ? -4.547 -4.562 10.625 1 92.88 87 VAL B O 1
ATOM 1690 N N . PRO B 1 88 ? -5.523 -4.363 12.719 1 89.38 88 PRO B N 1
ATOM 1691 C CA . PRO B 1 88 ? -5.512 -5.82 12.867 1 89.38 88 PRO B CA 1
ATOM 1692 C C . PRO B 1 88 ? -6.285 -6.535 11.766 1 89.38 88 PRO B C 1
ATOM 1694 O O . PRO B 1 88 ? -7.258 -5.988 11.234 1 89.38 88 PRO B O 1
ATOM 1697 N N . GLU B 1 89 ? -5.848 -7.77 11.508 1 87.44 89 GLU B N 1
ATOM 1698 C CA . GLU B 1 89 ? -6.418 -8.578 10.43 1 87.44 89 GLU B CA 1
ATOM 1699 C C . GLU B 1 89 ? -7.926 -8.727 10.594 1 87.44 89 GLU B C 1
ATOM 1701 O O . GLU B 1 89 ? -8.672 -8.711 9.609 1 87.44 89 GLU B O 1
ATOM 1706 N N . ASP B 1 90 ? -8.422 -8.828 11.82 1 86.5 90 ASP B N 1
ATOM 1707 C CA . ASP B 1 90 ? -9.82 -9.117 12.109 1 86.5 90 ASP B CA 1
ATOM 1708 C C . ASP B 1 90 ? -10.703 -7.914 11.789 1 86.5 90 ASP B C 1
ATOM 1710 O O . ASP B 1 90 ? -11.922 -8.055 11.641 1 86.5 90 ASP B O 1
ATOM 1714 N N . VAL B 1 91 ? -10.109 -6.777 11.641 1 88.69 91 VAL B N 1
ATOM 1715 C CA . VAL B 1 91 ? -10.922 -5.582 11.422 1 88.69 91 VAL B CA 1
ATOM 1716 C C . VAL B 1 91 ? -10.633 -5.016 10.031 1 88.69 91 VAL B C 1
ATOM 1718 O O . VAL B 1 91 ? -11.367 -4.152 9.539 1 88.69 91 VAL B O 1
ATOM 1721 N N . LYS B 1 92 ? -9.617 -5.516 9.391 1 91.56 92 LYS B N 1
ATOM 1722 C CA . LYS B 1 92 ? -9.094 -4.965 8.148 1 91.56 92 LYS B CA 1
ATOM 1723 C C . LYS B 1 92 ? -10.156 -4.965 7.051 1 91.56 92 LYS B C 1
ATOM 1725 O O . LYS B 1 92 ? -10.352 -3.955 6.371 1 91.56 92 LYS B O 1
ATOM 1730 N N . ARG B 1 93 ? -10.914 -6.074 6.984 1 90.69 93 ARG B N 1
ATOM 1731 C CA . ARG B 1 93 ? -11.93 -6.191 5.945 1 90.69 93 ARG B CA 1
ATOM 1732 C C . ARG B 1 93 ? -13 -5.117 6.105 1 90.69 93 ARG B C 1
ATOM 1734 O O . ARG B 1 93 ? -13.312 -4.402 5.148 1 90.69 93 ARG B O 1
ATOM 1741 N N . GLU B 1 94 ? -13.539 -5.047 7.297 1 93.25 94 GLU B N 1
ATOM 1742 C CA . GLU B 1 94 ? -14.594 -4.066 7.539 1 93.25 94 GLU B CA 1
ATOM 1743 C C . GLU B 1 94 ? -14.07 -2.645 7.359 1 93.25 94 GLU B C 1
ATOM 1745 O O . GLU B 1 94 ? -14.773 -1.787 6.812 1 93.25 94 GLU B O 1
ATOM 1750 N N . PHE B 1 95 ? -12.875 -2.395 7.742 1 94.31 95 PHE B N 1
ATOM 1751 C CA . PHE B 1 95 ? -12.266 -1.079 7.578 1 94.31 95 PHE B CA 1
ATOM 1752 C C . PHE B 1 95 ? -12.211 -0.685 6.109 1 94.31 95 PHE B C 1
ATOM 1754 O O . PHE B 1 95 ? -12.68 0.389 5.73 1 94.31 95 PHE B O 1
ATOM 1761 N N . LEU B 1 96 ? -11.664 -1.598 5.289 1 94.12 96 LEU B N 1
ATOM 1762 C CA . LEU B 1 96 ? -11.5 -1.289 3.871 1 94.12 96 LEU B CA 1
ATOM 1763 C C . LEU B 1 96 ? -12.852 -1.153 3.178 1 94.12 96 LEU B C 1
ATOM 1765 O O . LEU B 1 96 ? -13.016 -0.313 2.291 1 94.12 96 LEU B O 1
ATOM 1769 N N . LEU B 1 97 ? -13.844 -1.95 3.621 1 94.88 97 LEU B N 1
ATOM 1770 C CA . LEU B 1 97 ? -15.195 -1.817 3.082 1 94.88 97 LEU B CA 1
ATOM 1771 C C . LEU B 1 97 ? -15.766 -0.434 3.375 1 94.88 97 LEU B C 1
ATOM 1773 O O . LEU B 1 97 ? -16.391 0.181 2.51 1 94.88 97 LEU B O 1
ATOM 1777 N N . HIS B 1 98 ? -15.5 0.028 4.543 1 96.69 98 HIS B N 1
ATOM 1778 C CA . HIS B 1 98 ? -16.031 1.336 4.91 1 96.69 98 HIS B CA 1
ATOM 1779 C C . HIS B 1 98 ? -15.289 2.453 4.18 1 96.69 98 HIS B C 1
ATOM 1781 O O . HIS B 1 98 ? -15.891 3.479 3.842 1 96.69 98 HIS B O 1
ATOM 1787 N N . VAL B 1 99 ? -13.969 2.275 3.951 1 96 99 VAL B N 1
ATOM 1788 C CA . VAL B 1 99 ? -13.234 3.246 3.15 1 96 99 VAL B CA 1
ATOM 1789 C C . VAL B 1 99 ? -13.82 3.307 1.74 1 96 99 VAL B C 1
ATOM 1791 O O . VAL B 1 99 ? -14.055 4.391 1.205 1 96 99 VAL B O 1
ATOM 1794 N N . MET B 1 100 ? -14.141 2.158 1.165 1 93.88 100 MET B N 1
ATOM 1795 C CA . MET B 1 100 ? -14.734 2.074 -0.167 1 93.88 100 MET B CA 1
ATOM 1796 C C . MET B 1 100 ? -16.109 2.729 -0.194 1 93.88 100 MET B C 1
ATOM 1798 O O . MET B 1 100 ? -16.406 3.541 -1.074 1 93.88 100 MET B O 1
ATOM 1802 N N . ASP B 1 101 ? -16.906 2.408 0.781 1 94.69 101 ASP B N 1
ATOM 1803 C CA . ASP B 1 101 ? -18.281 2.916 0.847 1 94.69 101 ASP B CA 1
ATOM 1804 C C . ASP B 1 101 ? -18.297 4.426 1.083 1 94.69 101 ASP B C 1
ATOM 1806 O O . ASP B 1 101 ? -19.25 5.105 0.723 1 94.69 101 ASP B O 1
ATOM 1810 N N . SER B 1 102 ? -17.266 4.91 1.733 1 96.12 102 SER B N 1
ATOM 1811 C CA . SER B 1 102 ? -17.156 6.348 1.969 1 96.12 102 SER B CA 1
ATOM 1812 C C . SER B 1 102 ? -16.656 7.074 0.73 1 96.12 102 SER B C 1
ATOM 1814 O O . SER B 1 102 ? -16.641 8.305 0.686 1 96.12 102 SER B O 1
ATOM 1816 N N . GLY B 1 103 ? -16.156 6.379 -0.296 1 93.94 103 GLY B N 1
ATOM 1817 C CA . GLY B 1 103 ? -15.789 6.977 -1.568 1 93.94 103 GLY B CA 1
ATOM 1818 C C . GLY B 1 103 ? -14.344 7.422 -1.618 1 93.94 103 GLY B C 1
ATOM 1819 O O . GLY B 1 103 ? -13.977 8.289 -2.414 1 93.94 103 GLY B O 1
ATOM 1820 N N . TYR B 1 104 ? -13.469 6.785 -0.708 1 94.31 104 TYR B N 1
ATOM 1821 C CA . TYR B 1 104 ? -12.117 7.32 -0.62 1 94.31 104 TYR B CA 1
ATOM 1822 C C . TYR B 1 104 ? -11.102 6.305 -1.122 1 94.31 104 TYR B C 1
ATOM 1824 O O . TYR B 1 104 ? -9.891 6.496 -0.961 1 94.31 104 TYR B O 1
ATOM 1832 N N . LEU B 1 105 ? -11.562 5.227 -1.638 1 92.25 105 LEU B N 1
ATOM 1833 C CA . LEU B 1 105 ? -10.672 4.316 -2.355 1 92.25 105 LEU B CA 1
ATOM 1834 C C . LEU B 1 105 ? -10.578 4.699 -3.828 1 92.25 105 LEU B C 1
ATOM 1836 O O . LEU B 1 105 ? -11.055 3.965 -4.695 1 92.25 105 LEU B O 1
ATOM 1840 N N . THR B 1 106 ? -10 5.844 -4.117 1 88.81 106 THR B N 1
ATOM 1841 C CA . THR B 1 106 ? -9.922 6.434 -5.449 1 88.81 106 THR B CA 1
ATOM 1842 C C . THR B 1 106 ? -8.469 6.602 -5.879 1 88.81 106 THR B C 1
ATOM 1844 O O . THR B 1 106 ? -7.551 6.289 -5.113 1 88.81 106 THR B O 1
ATOM 1847 N N . ASP B 1 107 ? -8.266 7.09 -7.047 1 84.19 107 ASP B N 1
ATOM 1848 C CA . ASP B 1 107 ? -6.934 7.285 -7.613 1 84.19 107 ASP B CA 1
ATOM 1849 C C . ASP B 1 107 ? -6.262 8.523 -7.023 1 84.19 107 ASP B C 1
ATOM 1851 O O . ASP B 1 107 ? -5.105 8.812 -7.332 1 84.19 107 ASP B O 1
ATOM 1855 N N . ASP B 1 108 ? -7.004 9.164 -6.133 1 86.69 108 ASP B N 1
ATOM 1856 C CA . ASP B 1 108 ? -6.445 10.352 -5.492 1 86.69 108 ASP B CA 1
ATOM 1857 C C . ASP B 1 108 ? -5.492 9.969 -4.363 1 86.69 108 ASP B C 1
ATOM 1859 O O . ASP B 1 108 ? -4.727 10.805 -3.879 1 86.69 108 ASP B O 1
ATOM 1863 N N . PHE B 1 109 ? -5.543 8.641 -4.023 1 91.44 109 PHE B N 1
ATOM 1864 C CA . PHE B 1 109 ? -4.785 8.211 -2.855 1 91.44 109 PHE B CA 1
ATOM 1865 C C . PHE B 1 109 ? -3.85 7.059 -3.213 1 91.44 109 PHE B C 1
ATOM 1867 O O . PHE B 1 109 ? -4.156 6.258 -4.102 1 91.44 109 PHE B O 1
ATOM 1874 N N . VAL B 1 110 ? -2.76 7.055 -2.559 1 91.88 110 VAL B N 1
ATOM 1875 C CA . VAL B 1 110 ? -1.934 5.855 -2.457 1 91.88 110 VAL B CA 1
ATOM 1876 C C . VAL B 1 110 ? -2.076 5.246 -1.063 1 91.88 110 VAL B C 1
ATOM 1878 O O . VAL B 1 110 ? -1.847 5.922 -0.057 1 91.88 110 VAL B O 1
ATOM 1881 N N . TYR B 1 111 ? -2.5 3.992 -1.055 1 94.06 111 TYR B N 1
ATOM 1882 C CA . TYR B 1 111 ? -2.615 3.301 0.224 1 94.06 111 TYR B CA 1
ATOM 1883 C C . TYR B 1 111 ? -1.475 2.307 0.41 1 94.06 111 TYR B C 1
ATOM 1885 O O . TYR B 1 111 ? -1.104 1.595 -0.526 1 94.06 111 TYR B O 1
ATOM 1893 N N . ILE B 1 112 ? -0.93 2.332 1.547 1 93.31 112 ILE B N 1
ATOM 1894 C CA . ILE B 1 112 ? -0.007 1.295 1.993 1 93.31 112 ILE B CA 1
ATOM 1895 C C . ILE B 1 112 ? -0.615 0.535 3.17 1 93.31 112 ILE B C 1
ATOM 1897 O O . ILE B 1 112 ? -0.707 1.066 4.281 1 93.31 112 ILE B O 1
ATOM 1901 N N . LEU B 1 113 ? -1.136 -0.629 2.879 1 94.06 113 LEU B N 1
ATOM 1902 C CA . LEU B 1 113 ? -1.648 -1.479 3.947 1 94.06 113 LEU B CA 1
ATOM 1903 C C . LEU B 1 113 ? -0.514 -2.23 4.637 1 94.06 113 LEU B C 1
ATOM 1905 O O . LEU B 1 113 ? -0.103 -3.299 4.176 1 94.06 113 LEU B O 1
ATOM 1909 N N . ALA B 1 114 ? -0.029 -1.568 5.691 1 87.81 114 ALA B N 1
ATOM 1910 C CA . ALA B 1 114 ? 1.186 -2.033 6.355 1 87.81 114 ALA B CA 1
ATOM 1911 C C . ALA B 1 114 ? 0.889 -3.213 7.277 1 87.81 114 ALA B C 1
ATOM 1913 O O . ALA B 1 114 ? -0.121 -3.217 7.988 1 87.81 114 ALA B O 1
ATOM 1914 N N . ASP B 1 115 ? 1.549 -4.348 6.961 1 74.12 115 ASP B N 1
ATOM 1915 C CA . ASP B 1 115 ? 1.397 -5.512 7.832 1 74.12 115 ASP B CA 1
ATOM 1916 C C . ASP B 1 115 ? 2.502 -5.555 8.883 1 74.12 115 ASP B C 1
ATOM 1918 O O . ASP B 1 115 ? 3.611 -5.074 8.648 1 74.12 115 ASP B O 1
ATOM 1922 N N . THR B 1 116 ? 2.096 -5.766 10.078 1 58.5 116 THR B N 1
ATOM 1923 C CA . THR B 1 116 ? 2.861 -5.758 11.32 1 58.5 116 THR B CA 1
ATOM 1924 C C . THR B 1 116 ? 4.125 -6.598 11.18 1 58.5 116 THR B C 1
ATOM 1926 O O . THR B 1 116 ? 5.121 -6.355 11.867 1 58.5 116 THR B O 1
ATOM 1929 N N . ASP B 1 117 ? 4.082 -7.656 10.422 1 58.44 117 ASP B N 1
ATOM 1930 C CA . ASP B 1 117 ? 5.34 -8.398 10.477 1 58.44 117 ASP B CA 1
ATOM 1931 C C . ASP B 1 117 ? 6.473 -7.609 9.82 1 58.44 117 ASP B C 1
ATOM 1933 O O . ASP B 1 117 ? 7.629 -8.039 9.844 1 58.44 117 ASP B O 1
ATOM 1937 N N . SER B 1 118 ? 6.031 -6.621 9.148 1 50.09 118 SER B N 1
ATOM 1938 C CA . SER B 1 118 ? 6.965 -5.824 8.359 1 50.09 118 SER B CA 1
ATOM 1939 C C . SER B 1 118 ? 8.016 -5.164 9.242 1 50.09 118 SER B C 1
ATOM 1941 O O . SER B 1 118 ? 9.039 -4.68 8.75 1 50.09 118 SER B O 1
ATOM 1943 N N . THR B 1 119 ? 7.652 -4.832 10.453 1 48.38 119 THR B N 1
ATOM 1944 C CA . THR B 1 119 ? 8.633 -4.125 11.266 1 48.38 119 THR B CA 1
ATOM 1945 C C . THR B 1 119 ? 9.656 -5.098 11.852 1 48.38 119 THR B C 1
ATOM 1947 O O . THR B 1 119 ? 10.602 -4.68 12.523 1 48.38 119 THR B O 1
ATOM 1950 N N . GLY B 1 120 ? 9.797 -6.297 11.117 1 44.47 120 GLY B N 1
ATOM 1951 C CA . GLY B 1 120 ? 10.773 -7.168 11.75 1 44.47 120 GLY B CA 1
ATOM 1952 C C . GLY B 1 120 ? 10.438 -7.484 13.195 1 44.47 120 GLY B C 1
ATOM 1953 O O . GLY B 1 120 ? 11.297 -7.941 13.953 1 44.47 120 GLY B O 1
ATOM 1954 N N . PHE B 1 121 ? 9.375 -7.055 13.789 1 38.09 121 PHE B N 1
ATOM 1955 C CA . PHE B 1 121 ? 9.219 -7.395 15.195 1 38.09 121 PHE B CA 1
ATOM 1956 C C . PHE B 1 121 ? 8.414 -8.68 15.359 1 38.09 121 PHE B C 1
ATOM 1958 O O . PHE B 1 121 ? 7.566 -9 14.523 1 38.09 121 PHE B O 1
#

Secondary structure (DSSP, 8-state):
-----HHHHHHHHHHHTT--EEEEEE--TT-TT-HHHHHHHHHHHHHHH-TT-EEEEEEE-----HHHHHHHHHHHHTT-SEEEEE--HHHHHHHHHHHHHTT--STT-EEEE--GGGGT-/-----HHHHHHHHHHHTT--EEEEEE--TT-TT-HHHHHHHHHHHHHHH-TT-EEEEEEE-----HHHHHHHHHHHHTT-SEEEEE--HHHHHHHHHHHHHTT--STT-EEEE--GGGGT-

pLDDT: mean 88.63, std 12.07, range [37.25, 98.0]

Nearest PDB structures (foldseek):
  3a3k-assembly2_B  TM=7.713E-01  e=2.078E-04  Rattus norvegicus
  3qem-assembly1_A  TM=8.175E-01  e=1.410E-03  Xenopus laevis
  3n6v-assembly1_A  TM=6.673E-01  e=7.285E-04  Rattus norvegicus
  9arh-assembly1_C  TM=7.193E-01  e=1.256E-01  Rattus norvegicus
  7x0p-assembly1_A  TM=6.248E-01  e=2.775E-01  Acetivibrio thermocellus